Protein AF-A0A804LVG9-F1 (afdb_monomer_lite)

Radius of gyration: 19.21 Å; chains: 1; bounding box: 46×48×45 Å

Structure (mmCIF, N/CA/C/O backbone):
data_AF-A0A804LVG9-F1
#
_entry.id   AF-A0A804LVG9-F1
#
loop_
_atom_site.group_PDB
_atom_site.id
_atom_site.type_symbol
_atom_site.label_atom_id
_atom_site.label_alt_id
_atom_site.label_comp_id
_atom_site.label_asym_id
_atom_site.label_entity_id
_atom_site.label_seq_id
_atom_site.pdbx_PDB_ins_code
_atom_site.Cartn_x
_atom_site.Cartn_y
_atom_site.Cartn_z
_atom_site.occupancy
_atom_site.B_iso_or_equiv
_atom_site.auth_seq_id
_atom_site.auth_comp_id
_atom_site.auth_asym_id
_atom_site.auth_atom_id
_atom_site.pdbx_PDB_model_num
ATOM 1 N N . MET A 1 1 ? 21.536 -19.322 20.812 1.00 38.09 1 MET A N 1
ATOM 2 C CA . MET A 1 1 ? 21.490 -18.403 19.656 1.00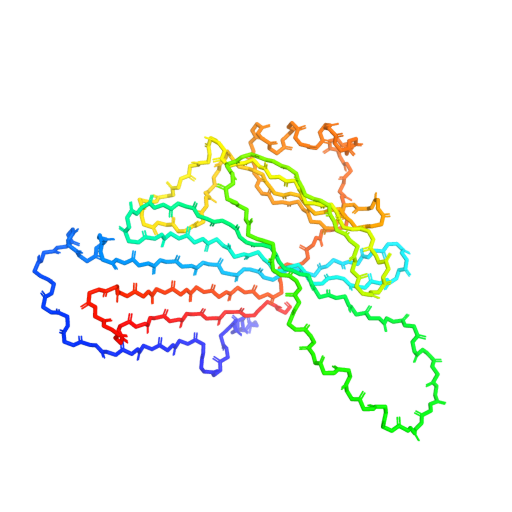 38.09 1 MET A CA 1
ATOM 3 C C . MET A 1 1 ? 20.402 -18.928 18.728 1.00 38.09 1 ME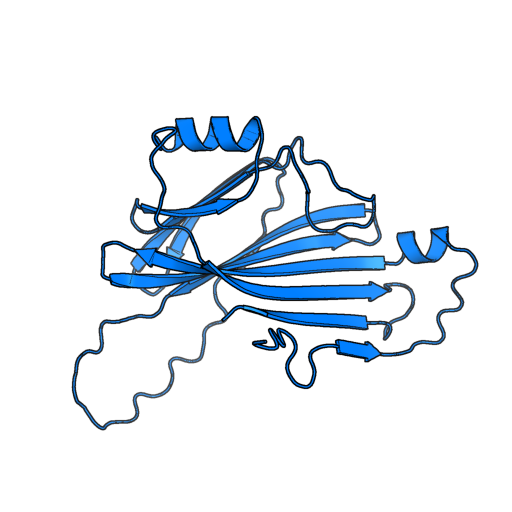T A C 1
ATOM 5 O O . MET A 1 1 ? 20.559 -20.027 18.223 1.00 38.09 1 MET A O 1
ATOM 9 N N . ARG A 1 2 ? 19.238 -18.270 18.634 1.00 40.84 2 ARG A N 1
ATOM 10 C CA . ARG A 1 2 ? 18.185 -18.692 17.694 1.00 40.84 2 ARG A CA 1
ATOM 11 C C . ARG A 1 2 ? 18.553 -18.113 16.333 1.00 40.84 2 ARG A C 1
ATOM 13 O O . ARG A 1 2 ? 18.555 -16.895 16.189 1.00 40.84 2 ARG A O 1
ATOM 20 N N . GLU A 1 3 ? 18.907 -18.963 15.377 1.00 42.56 3 GLU A N 1
ATOM 21 C CA . GLU A 1 3 ? 19.053 -18.546 13.986 1.00 42.56 3 GLU A CA 1
ATOM 22 C C . GLU A 1 3 ? 17.682 -18.087 13.485 1.00 42.56 3 GLU A C 1
ATOM 24 O O . GLU A 1 3 ? 16.768 -18.884 13.273 1.00 42.56 3 GLU A O 1
ATOM 29 N N . LEU A 1 4 ? 17.513 -16.772 13.350 1.00 42.34 4 LEU A N 1
ATOM 30 C CA . LEU A 1 4 ? 16.377 -16.170 12.663 1.00 42.34 4 LEU A CA 1
ATOM 31 C C . LEU A 1 4 ? 16.587 -16.376 11.160 1.00 42.34 4 LEU A C 1
ATOM 33 O O . LEU A 1 4 ? 16.882 -15.436 10.425 1.00 42.34 4 LEU A O 1
ATOM 37 N N . SER A 1 5 ? 16.506 -17.624 10.696 1.00 47.25 5 SER A N 1
ATOM 38 C CA . SER A 1 5 ? 16.509 -17.896 9.264 1.00 47.25 5 SER A CA 1
ATOM 39 C C . SER A 1 5 ? 15.161 -17.446 8.696 1.00 47.25 5 SER A C 1
ATOM 41 O O . SER A 1 5 ? 14.175 -18.181 8.679 1.00 47.25 5 SER A O 1
ATOM 43 N N . CYS A 1 6 ? 15.093 -16.176 8.293 1.00 57.88 6 CYS A N 1
ATOM 44 C CA . CYS A 1 6 ? 13.920 -15.566 7.658 1.00 57.88 6 CYS A CA 1
ATOM 45 C C . CYS A 1 6 ? 13.721 -16.045 6.209 1.00 57.88 6 CYS A C 1
ATOM 47 O O . CYS A 1 6 ? 12.724 -15.693 5.569 1.00 57.88 6 CYS A O 1
ATOM 49 N N . PHE A 1 7 ? 14.671 -16.818 5.682 1.00 56.12 7 PHE A N 1
ATOM 50 C CA . PHE A 1 7 ? 14.725 -17.279 4.305 1.00 56.12 7 PHE A CA 1
ATOM 51 C C . PHE A 1 7 ? 14.444 -18.784 4.259 1.00 56.12 7 PHE A C 1
ATOM 53 O O . PHE A 1 7 ? 15.184 -19.585 4.820 1.00 56.12 7 PHE A O 1
ATOM 60 N N . GLY A 1 8 ? 13.340 -19.166 3.615 1.00 59.44 8 GLY A N 1
ATOM 61 C CA . GLY A 1 8 ? 13.062 -20.567 3.284 1.00 59.44 8 GLY A CA 1
ATOM 62 C C . GLY A 1 8 ? 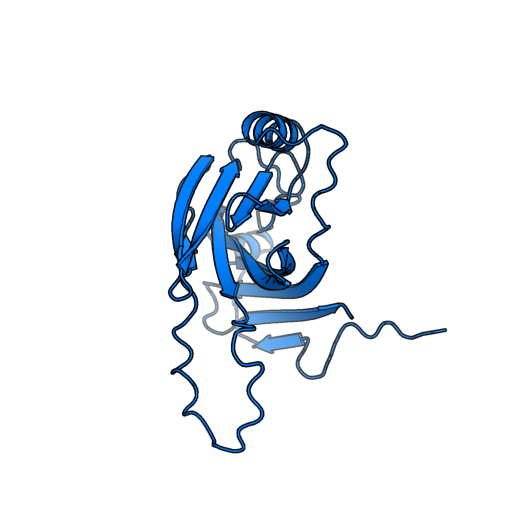13.675 -20.964 1.940 1.00 59.44 8 GLY A C 1
ATOM 63 O O . GLY A 1 8 ? 14.191 -20.109 1.211 1.00 59.44 8 GLY A O 1
ATOM 64 N N . ASP A 1 9 ? 13.556 -22.240 1.579 1.00 58.44 9 ASP A N 1
ATOM 65 C CA . ASP A 1 9 ? 13.904 -22.716 0.237 1.00 58.44 9 ASP A CA 1
ATOM 66 C C . ASP A 1 9 ? 13.147 -21.936 -0.849 1.00 58.44 9 ASP A C 1
ATOM 68 O O . ASP A 1 9 ? 11.957 -21.629 -0.720 1.00 58.44 9 ASP A O 1
ATOM 72 N N . GLY A 1 10 ? 13.866 -21.564 -1.912 1.00 59.91 10 GLY A N 1
ATOM 73 C CA . GLY A 1 10 ? 13.348 -20.707 -2.984 1.00 59.91 10 GLY A CA 1
ATOM 74 C C . GLY A 1 10 ? 13.180 -19.232 -2.594 1.00 59.91 10 GLY A C 1
ATOM 75 O O . GLY A 1 10 ? 12.465 -18.494 -3.273 1.00 59.91 10 GLY A O 1
ATOM 76 N N . SER A 1 11 ? 13.804 -18.787 -1.498 1.00 58.16 11 SER A N 1
ATOM 77 C CA . SER A 1 11 ? 13.779 -17.383 -1.075 1.00 58.16 11 SER A CA 1
ATOM 78 C C . SER A 1 11 ? 14.459 -16.442 -2.055 1.00 58.16 11 SER A C 1
ATOM 80 O O . SER A 1 11 ? 14.001 -15.311 -2.165 1.00 58.16 11 SER A O 1
ATOM 82 N N . VAL A 1 12 ? 15.505 -16.889 -2.752 1.00 60.72 12 VAL A N 1
ATOM 83 C CA . VAL A 1 12 ? 16.198 -16.122 -3.789 1.00 60.72 12 VAL A CA 1
ATOM 84 C C . VAL A 1 12 ? 16.087 -16.874 -5.106 1.00 60.72 12 VAL A C 1
ATOM 86 O O . VAL A 1 12 ? 16.546 -18.007 -5.217 1.00 60.72 12 VAL A O 1
ATOM 89 N N . SER A 1 13 ? 15.491 -16.245 -6.114 1.00 59.91 13 SER A N 1
ATOM 90 C CA . SER A 1 13 ? 15.512 -16.754 -7.486 1.00 59.91 13 SER A CA 1
ATOM 91 C C . SER A 1 13 ? 16.141 -15.713 -8.395 1.00 59.91 13 SER A C 1
ATOM 93 O O . SER A 1 13 ? 15.715 -14.555 -8.376 1.00 59.91 13 SER A O 1
ATOM 95 N N . VAL A 1 14 ? 17.118 -16.135 -9.190 1.00 62.09 14 VAL A N 1
ATOM 96 C CA . VAL A 1 14 ? 17.762 -15.323 -10.220 1.00 62.09 14 VAL A CA 1
ATOM 97 C C . VAL A 1 14 ? 17.535 -16.010 -11.553 1.00 62.09 14 VAL A C 1
ATOM 99 O O . VAL A 1 14 ? 17.959 -17.146 -11.735 1.00 62.09 14 VAL A O 1
ATOM 102 N N . ALA A 1 15 ? 16.871 -15.330 -12.477 1.00 61.38 15 ALA A N 1
ATOM 103 C CA . ALA A 1 15 ? 16.887 -15.721 -13.877 1.00 61.38 15 ALA A CA 1
ATOM 104 C C . ALA A 1 15 ? 17.942 -14.864 -14.591 1.00 61.38 15 ALA A C 1
ATOM 106 O O . ALA A 1 15 ? 17.936 -13.638 -14.473 1.00 61.38 15 ALA A O 1
ATOM 107 N N . THR A 1 16 ? 18.904 -15.512 -15.248 1.00 53.19 16 THR A N 1
ATOM 108 C CA . THR A 1 16 ? 19.979 -14.844 -15.987 1.00 53.19 16 THR A CA 1
ATOM 109 C C . THR A 1 16 ? 19.503 -14.480 -17.389 1.00 53.19 16 THR A C 1
ATOM 111 O O . THR A 1 16 ? 18.704 -15.188 -18.000 1.00 53.19 16 THR A O 1
ATOM 114 N N . ALA A 1 17 ? 19.992 -13.359 -17.905 1.00 52.66 17 ALA A N 1
ATOM 115 C CA . ALA A 1 17 ? 19.787 -12.959 -19.287 1.00 52.66 17 ALA A CA 1
ATOM 116 C C . ALA A 1 17 ? 21.081 -12.352 -19.834 1.00 52.66 17 ALA A C 1
ATOM 118 O O . ALA A 1 17 ? 21.795 -11.677 -19.088 1.00 52.66 17 ALA A O 1
ATOM 119 N N . ASP A 1 18 ? 21.329 -12.533 -21.132 1.00 53.34 18 ASP A N 1
ATOM 120 C CA . ASP A 1 18 ? 22.365 -11.814 -21.880 1.00 53.34 18 ASP A CA 1
ATOM 121 C C . ASP A 1 18 ? 21.927 -10.359 -22.083 1.00 53.34 18 ASP A C 1
ATOM 123 O O . ASP A 1 18 ? 21.483 -9.929 -23.146 1.00 53.34 18 ASP A O 1
ATOM 127 N N . ALA A 1 19 ? 21.968 -9.586 -21.003 1.00 53.53 19 ALA A N 1
ATOM 128 C CA . ALA A 1 19 ? 21.671 -8.170 -21.043 1.00 53.53 19 ALA A CA 1
ATOM 129 C C . ALA A 1 19 ? 22.930 -7.428 -21.514 1.00 53.53 19 ALA A C 1
ATOM 131 O O . ALA A 1 19 ? 23.810 -7.118 -20.711 1.00 53.53 19 ALA A O 1
ATOM 132 N N . ALA A 1 20 ? 23.010 -7.103 -22.808 1.00 55.12 20 ALA A N 1
ATOM 133 C CA . ALA A 1 20 ? 23.986 -6.150 -23.344 1.00 55.12 20 ALA A CA 1
ATOM 134 C C . ALA A 1 20 ? 23.625 -4.716 -22.902 1.00 55.12 20 ALA A C 1
ATOM 136 O O . ALA A 1 20 ? 23.308 -3.845 -23.708 1.00 55.12 20 ALA A O 1
ATOM 137 N N . VAL A 1 21 ? 23.592 -4.473 -21.592 1.00 55.59 21 VAL A N 1
ATOM 138 C CA . VAL A 1 21 ? 23.327 -3.153 -21.024 1.00 55.59 21 VAL A CA 1
ATOM 139 C C . VAL A 1 21 ? 24.670 -2.489 -20.755 1.00 55.59 21 VAL A C 1
ATOM 141 O O . VAL A 1 21 ? 25.297 -2.678 -19.714 1.00 55.59 21 VAL A O 1
ATOM 144 N N . SER A 1 22 ? 25.135 -1.721 -21.735 1.00 57.06 22 SER A N 1
ATOM 145 C CA . SER A 1 22 ? 26.381 -0.964 -21.641 1.00 57.06 22 SER A CA 1
ATOM 146 C C . SER A 1 22 ? 26.200 0.245 -20.715 1.00 57.06 22 SER A C 1
ATOM 148 O O . SER A 1 22 ? 25.508 1.205 -21.051 1.00 57.06 22 SER A O 1
ATOM 150 N N . GLY A 1 23 ? 26.851 0.212 -19.550 1.00 55.38 23 GLY A N 1
ATOM 151 C CA . GLY A 1 23 ? 26.941 1.338 -18.615 1.00 55.38 23 GLY A CA 1
ATOM 152 C C . GLY A 1 23 ? 25.976 1.263 -17.425 1.00 55.38 23 GLY A C 1
ATOM 153 O O . GLY A 1 23 ? 24.794 0.954 -17.562 1.00 55.38 23 GLY A O 1
ATOM 154 N N . ARG A 1 24 ? 26.484 1.607 -16.230 1.00 58.69 24 ARG A N 1
ATOM 155 C CA . ARG A 1 24 ? 25.758 1.512 -14.945 1.00 58.69 24 ARG A CA 1
ATOM 156 C C . ARG A 1 24 ? 24.377 2.187 -14.964 1.00 58.69 24 ARG A C 1
ATOM 158 O O . ARG A 1 24 ? 23.410 1.602 -14.498 1.00 58.69 24 ARG A O 1
ATOM 165 N N . GLY A 1 25 ? 24.264 3.377 -15.561 1.00 61.88 25 GLY A N 1
ATOM 166 C CA . GLY A 1 25 ? 23.003 4.133 -15.606 1.00 61.88 25 GLY A CA 1
ATOM 167 C C . GLY A 1 25 ? 21.984 3.652 -16.648 1.00 61.88 25 GLY A C 1
ATOM 168 O O . GLY A 1 25 ? 20.846 4.124 -16.654 1.00 61.88 25 GLY A O 1
ATOM 169 N N . ALA A 1 26 ? 22.365 2.756 -17.563 1.00 65.06 26 ALA A N 1
ATOM 170 C CA . ALA A 1 26 ? 21.418 2.147 -18.496 1.00 65.06 26 ALA A CA 1
ATOM 171 C C . ALA A 1 26 ? 20.614 1.031 -17.811 1.00 65.06 26 ALA A C 1
ATOM 173 O O . ALA A 1 26 ? 19.413 0.918 -18.045 1.00 65.06 26 ALA A O 1
ATOM 174 N N . LEU A 1 27 ? 21.248 0.273 -16.906 1.00 65.62 27 LEU A N 1
ATOM 175 C CA . LEU A 1 27 ? 20.582 -0.786 -16.145 1.00 65.62 27 LEU A CA 1
ATOM 176 C C . LEU A 1 27 ? 19.529 -0.211 -15.199 1.00 65.62 27 LEU A C 1
ATOM 178 O O . LEU A 1 27 ? 18.394 -0.677 -15.213 1.00 65.62 27 LEU A O 1
ATOM 182 N N . ASP A 1 28 ? 19.870 0.849 -14.463 1.00 66.19 28 ASP A N 1
ATOM 183 C CA . ASP A 1 28 ? 18.931 1.517 -13.554 1.00 66.19 28 ASP A CA 1
ATOM 184 C C . ASP A 1 28 ? 17.683 2.034 -14.282 1.00 66.19 28 ASP A C 1
ATOM 186 O O . ASP A 1 28 ? 16.576 1.927 -13.761 1.00 66.19 28 ASP A O 1
ATOM 190 N N . ARG A 1 29 ? 17.843 2.539 -15.514 1.00 68.69 29 ARG A N 1
ATOM 191 C CA . ARG A 1 29 ? 16.726 2.999 -16.359 1.00 68.69 29 ARG A CA 1
ATOM 192 C C . ARG A 1 29 ? 15.915 1.865 -16.978 1.00 68.69 29 ARG A C 1
ATOM 194 O O . ARG A 1 29 ? 14.791 2.097 -17.402 1.00 68.69 29 ARG A O 1
ATOM 201 N N . ALA A 1 30 ? 16.464 0.658 -17.063 1.00 73.44 30 ALA A N 1
ATOM 202 C CA . ALA A 1 30 ? 15.745 -0.514 -17.550 1.00 73.44 30 ALA A CA 1
ATOM 203 C C . ALA A 1 30 ? 15.060 -1.293 -16.413 1.00 73.44 30 ALA A C 1
ATOM 205 O O . ALA A 1 30 ? 14.220 -2.155 -16.681 1.00 73.44 30 ALA A O 1
ATOM 206 N N . LEU A 1 31 ? 15.412 -1.016 -15.155 1.00 79.25 31 LEU A N 1
ATOM 207 C CA . LEU A 1 31 ? 14.969 -1.781 -14.000 1.00 79.25 31 LEU A CA 1
ATOM 208 C C . LEU A 1 31 ? 13.570 -1.363 -13.541 1.00 79.25 31 LEU A C 1
ATOM 210 O O . LEU A 1 31 ? 13.286 -0.198 -13.282 1.00 79.25 31 LEU A O 1
ATOM 214 N N . GLN A 1 32 ? 12.705 -2.351 -13.373 1.00 88.38 32 GLN A N 1
ATOM 215 C CA . GLN A 1 32 ? 11.454 -2.246 -12.643 1.00 88.38 32 GLN A CA 1
ATOM 216 C C . GLN A 1 32 ? 11.634 -2.926 -11.292 1.00 88.38 32 GLN A C 1
ATOM 218 O O . GLN A 1 32 ? 12.089 -4.069 -11.229 1.00 88.38 32 GLN A O 1
ATOM 223 N N . ALA A 1 33 ? 11.247 -2.250 -10.220 1.00 90.44 33 ALA A N 1
ATOM 224 C CA . ALA A 1 33 ? 11.327 -2.783 -8.870 1.00 90.44 33 ALA A CA 1
ATOM 225 C C . ALA A 1 33 ? 9.935 -2.871 -8.245 1.00 90.44 33 ALA A C 1
ATOM 227 O O . ALA A 1 33 ? 9.062 -2.044 -8.511 1.00 90.44 33 ALA A O 1
ATOM 228 N N . ALA A 1 34 ? 9.716 -3.867 -7.397 1.00 92.88 34 ALA A N 1
ATOM 229 C CA . ALA A 1 34 ? 8.513 -3.972 -6.593 1.00 92.88 34 ALA A CA 1
ATOM 230 C C . ALA A 1 34 ? 8.825 -4.566 -5.223 1.00 92.88 34 ALA A C 1
ATOM 232 O O . ALA A 1 34 ? 9.490 -5.595 -5.131 1.00 92.88 34 ALA A O 1
ATOM 233 N N . THR A 1 35 ? 8.270 -3.967 -4.176 1.00 94.38 35 THR A N 1
ATOM 234 C CA . THR A 1 35 ? 8.328 -4.496 -2.812 1.00 94.38 35 THR A CA 1
ATOM 235 C C . THR A 1 35 ? 6.916 -4.762 -2.336 1.00 94.38 35 THR A C 1
ATOM 237 O O . THR A 1 35 ? 6.071 -3.873 -2.315 1.00 94.38 35 THR A O 1
ATOM 240 N N . THR A 1 36 ? 6.642 -6.010 -1.981 1.00 94.75 36 THR A N 1
ATOM 241 C CA . THR A 1 36 ? 5.353 -6.458 -1.468 1.00 94.75 36 THR A CA 1
ATOM 242 C C . THR A 1 36 ? 5.496 -6.871 -0.017 1.00 94.75 36 THR A C 1
ATOM 244 O O . THR A 1 36 ? 6.185 -7.844 0.278 1.00 94.75 36 THR A O 1
ATOM 247 N N . SER A 1 37 ? 4.797 -6.178 0.868 1.00 95.12 37 SER A N 1
ATOM 248 C CA . SER A 1 37 ? 4.704 -6.490 2.291 1.00 95.12 37 SER A CA 1
ATOM 249 C C . SER A 1 37 ? 3.300 -6.994 2.606 1.00 95.12 37 SER A C 1
ATOM 251 O O . SER A 1 37 ? 2.314 -6.462 2.097 1.00 95.12 37 SER A O 1
ATOM 253 N N . VAL A 1 38 ? 3.200 -8.035 3.425 1.00 94.69 38 VAL A N 1
ATOM 254 C CA . VAL A 1 38 ? 1.925 -8.562 3.921 1.00 94.69 38 VAL A CA 1
ATOM 255 C C . VAL A 1 38 ? 1.869 -8.318 5.415 1.00 94.69 38 VAL A C 1
ATOM 257 O O . VAL A 1 38 ? 2.756 -8.764 6.142 1.00 94.69 38 VAL A O 1
ATOM 260 N N . TYR A 1 39 ? 0.823 -7.633 5.847 1.00 94.31 39 TYR A N 1
ATOM 261 C CA . TYR A 1 39 ? 0.546 -7.303 7.233 1.00 94.31 39 TYR A CA 1
ATOM 262 C C . TYR A 1 39 ? -0.678 -8.075 7.698 1.00 94.31 39 TYR A C 1
ATOM 264 O O . TYR A 1 39 ? -1.640 -8.194 6.949 1.00 94.31 39 TYR A O 1
ATOM 272 N N . ARG A 1 40 ? -0.643 -8.586 8.921 1.00 93.25 40 ARG A N 1
ATOM 273 C CA . ARG A 1 40 ? -1.773 -9.219 9.596 1.00 93.25 40 ARG A CA 1
ATOM 274 C C . ARG A 1 40 ? -2.299 -8.268 10.659 1.00 93.25 40 ARG A C 1
ATOM 276 O O . ARG A 1 40 ? -1.507 -7.775 11.457 1.00 93.25 40 ARG A O 1
ATOM 283 N N . ALA A 1 41 ? -3.604 -8.048 10.694 1.00 90.81 41 ALA A N 1
ATOM 284 C CA . ALA A 1 41 ? -4.264 -7.308 11.760 1.00 90.81 41 ALA A CA 1
ATOM 285 C C . ALA A 1 41 ? -5.492 -8.074 12.251 1.00 90.81 41 ALA A C 1
ATOM 287 O O . ALA A 1 41 ? -6.188 -8.704 11.458 1.00 90.81 41 ALA A O 1
ATOM 288 N N . ALA A 1 42 ? -5.738 -8.013 13.556 1.00 89.50 42 ALA A N 1
ATOM 289 C CA . ALA A 1 42 ? -6.938 -8.550 14.180 1.00 89.50 42 ALA A CA 1
ATOM 290 C C . ALA A 1 42 ? -7.909 -7.398 14.455 1.00 89.50 42 ALA A C 1
ATOM 292 O O . ALA A 1 42 ? -7.496 -6.360 14.977 1.00 89.50 42 ALA A O 1
ATOM 293 N N . LEU A 1 43 ? -9.172 -7.586 14.083 1.00 86.12 43 LEU A N 1
ATOM 294 C CA . LEU A 1 43 ? -10.259 -6.644 14.346 1.00 86.12 43 LEU A CA 1
ATOM 295 C C . LEU A 1 43 ? -10.967 -7.018 15.655 1.00 86.12 43 LEU A C 1
ATOM 297 O O . LEU A 1 43 ? -10.918 -8.171 16.088 1.00 86.12 43 LEU A O 1
ATOM 301 N N . SER A 1 44 ? -11.677 -6.074 16.273 1.00 85.69 44 SER A N 1
ATOM 302 C CA . SER A 1 44 ? -12.412 -6.303 17.526 1.00 85.69 44 SER A CA 1
ATOM 303 C C . SER A 1 44 ? -13.535 -7.335 17.385 1.00 85.69 44 SER A C 1
ATOM 305 O O . SER A 1 44 ? -13.909 -7.983 18.360 1.00 85.69 44 SER A O 1
ATOM 307 N N . SER A 1 45 ? -14.014 -7.549 16.157 1.00 84.50 45 SER A N 1
ATOM 308 C CA . SER A 1 45 ? -14.955 -8.617 15.804 1.00 84.50 45 SER A CA 1
ATOM 309 C C . SER A 1 45 ? -14.374 -10.033 15.918 1.00 84.50 45 SER A C 1
ATOM 311 O O . SER A 1 45 ? -15.116 -10.997 15.760 1.00 84.50 45 SER A O 1
ATOM 313 N N . GLY A 1 46 ? -13.064 -10.178 16.145 1.00 84.69 46 GLY A N 1
ATOM 314 C CA . GLY A 1 46 ? -12.351 -11.459 16.113 1.00 84.69 46 GLY A CA 1
ATOM 315 C C . GLY A 1 46 ? -11.882 -11.869 14.714 1.00 84.69 46 GLY A C 1
ATOM 316 O O . GLY A 1 46 ? -11.069 -12.780 14.590 1.00 84.69 46 GLY A O 1
ATOM 317 N N . LYS A 1 47 ? -12.329 -11.169 13.663 1.00 84.88 47 LYS A N 1
ATOM 318 C CA . LYS A 1 47 ? -11.870 -11.397 12.288 1.00 84.88 47 LYS A CA 1
ATOM 319 C C . LYS A 1 47 ? -10.400 -11.011 12.131 1.00 84.88 47 LYS A C 1
ATOM 321 O O . LYS A 1 47 ? -9.971 -9.955 12.605 1.00 84.88 47 LYS A O 1
ATOM 326 N N . GLU A 1 48 ? -9.650 -11.813 11.382 1.00 88.19 48 GLU A N 1
ATOM 327 C CA . GLU A 1 48 ? -8.301 -11.462 10.936 1.00 88.19 48 GLU A CA 1
ATOM 328 C C . GLU A 1 48 ? -8.319 -10.934 9.494 1.00 88.19 48 GLU A C 1
ATOM 330 O O . GLU A 1 48 ? -9.004 -11.460 8.615 1.00 88.19 48 GLU A O 1
ATOM 335 N N . VAL A 1 49 ? -7.520 -9.896 9.239 1.00 88.75 49 VAL A N 1
ATOM 336 C CA . VAL A 1 49 ? -7.279 -9.351 7.901 1.00 88.75 49 VAL A CA 1
ATOM 337 C C . VAL A 1 49 ? -5.798 -9.422 7.548 1.00 88.75 49 VAL A C 1
ATOM 339 O O . VAL A 1 49 ? -4.927 -8.973 8.298 1.00 88.75 49 VAL A O 1
ATOM 342 N N . LEU A 1 50 ? -5.502 -9.941 6.358 1.00 92.56 50 LEU A N 1
ATOM 343 C CA . LEU A 1 50 ? -4.202 -9.819 5.715 1.00 92.56 50 LEU A CA 1
ATOM 344 C C . LEU A 1 50 ? -4.240 -8.677 4.700 1.00 92.56 50 LEU A C 1
ATOM 346 O O . LEU A 1 50 ? -4.888 -8.755 3.656 1.00 92.56 50 LEU A O 1
ATOM 350 N N . VAL A 1 51 ? -3.486 -7.621 4.976 1.00 93.38 51 VAL A N 1
ATOM 351 C CA . VAL A 1 51 ? -3.302 -6.485 4.076 1.00 93.38 51 VAL A CA 1
ATOM 352 C C . VAL A 1 51 ? -1.994 -6.655 3.318 1.00 93.38 51 VAL A C 1
ATOM 354 O O . VAL A 1 51 ? -0.908 -6.613 3.893 1.00 93.38 51 VAL A O 1
ATOM 357 N N . ARG A 1 52 ? -2.075 -6.811 2.000 1.00 95.31 52 ARG A N 1
ATOM 358 C CA . ARG A 1 52 ? -0.912 -6.834 1.114 1.00 95.31 52 ARG A CA 1
ATOM 359 C C . ARG A 1 52 ? -0.715 -5.466 0.482 1.00 95.31 52 ARG A C 1
ATOM 361 O O . ARG A 1 52 ? -1.552 -5.029 -0.301 1.00 95.31 52 ARG A O 1
ATOM 368 N N . VAL A 1 53 ? 0.416 -4.838 0.770 1.00 96.56 53 VAL A N 1
ATOM 369 C CA . VAL A 1 53 ? 0.834 -3.565 0.180 1.00 96.56 53 VAL A CA 1
ATOM 370 C C . VAL A 1 53 ? 1.970 -3.835 -0.793 1.00 96.56 53 VAL A C 1
ATOM 372 O O . VAL A 1 53 ? 2.986 -4.411 -0.411 1.00 96.56 53 VAL A O 1
ATOM 375 N N . THR A 1 54 ? 1.803 -3.424 -2.045 1.00 96.06 54 THR A N 1
ATOM 376 C CA . THR A 1 54 ? 2.822 -3.547 -3.087 1.00 96.06 54 THR A CA 1
ATOM 377 C C . THR A 1 54 ? 3.222 -2.165 -3.572 1.00 96.06 54 THR A C 1
ATOM 379 O O . THR A 1 54 ? 2.447 -1.483 -4.239 1.00 96.06 54 THR A O 1
ATOM 382 N N . TRP A 1 55 ? 4.449 -1.777 -3.256 1.00 96.81 55 TRP A N 1
ATOM 383 C CA . TRP A 1 55 ? 5.120 -0.607 -3.801 1.00 96.81 55 TRP A CA 1
ATOM 384 C C . TRP A 1 55 ? 5.828 -0.981 -5.095 1.00 96.81 55 TRP A C 1
ATOM 386 O O . TRP A 1 55 ? 6.390 -2.070 -5.199 1.00 96.81 55 TRP A O 1
ATOM 396 N N . THR A 1 56 ? 5.803 -0.097 -6.086 1.00 94.56 56 THR A N 1
ATOM 397 C CA . THR A 1 56 ? 6.380 -0.349 -7.410 1.00 94.56 56 THR A CA 1
ATOM 398 C C . THR A 1 56 ? 7.116 0.869 -7.938 1.00 94.56 56 THR A C 1
ATOM 400 O O . THR A 1 56 ? 6.708 2.010 -7.716 1.00 94.56 56 THR A O 1
ATOM 403 N N . ARG A 1 57 ? 8.176 0.598 -8.692 1.00 92.31 57 ARG A N 1
ATOM 404 C CA . ARG A 1 57 ? 8.915 1.553 -9.502 1.00 92.31 57 ARG A CA 1
ATOM 405 C C . ARG A 1 57 ? 9.003 1.016 -10.924 1.00 92.31 57 ARG A C 1
ATOM 407 O O . ARG A 1 57 ? 9.527 -0.078 -11.133 1.00 92.31 57 ARG A O 1
ATOM 414 N N . SER A 1 58 ? 8.491 1.771 -11.889 1.00 89.19 58 SER A N 1
ATOM 415 C CA . SER A 1 58 ? 8.665 1.447 -13.305 1.00 89.19 58 SER A CA 1
ATOM 416 C C . SER A 1 58 ? 10.059 1.847 -13.800 1.00 89.19 58 SER A C 1
ATOM 418 O O . SER A 1 58 ? 10.737 2.670 -13.188 1.00 89.19 58 SER A O 1
ATOM 420 N N . ALA A 1 59 ? 10.454 1.312 -14.955 1.00 83.50 59 ALA A N 1
ATOM 421 C CA . ALA A 1 59 ? 11.688 1.684 -15.651 1.00 83.50 59 ALA A CA 1
ATOM 422 C C . ALA A 1 59 ? 11.732 3.191 -15.991 1.00 83.50 59 ALA A C 1
ATOM 424 O O . ALA A 1 59 ? 12.782 3.823 -15.943 1.00 83.50 59 ALA A O 1
ATOM 425 N N . ALA A 1 60 ? 10.565 3.797 -16.243 1.00 84.75 60 ALA A N 1
ATOM 426 C CA . ALA A 1 60 ? 10.425 5.239 -16.447 1.00 84.75 60 ALA A CA 1
ATOM 427 C C . ALA A 1 60 ? 10.559 6.062 -15.148 1.00 84.75 60 ALA A C 1
ATOM 429 O O . ALA A 1 60 ? 10.454 7.285 -15.179 1.00 84.75 60 ALA A O 1
ATOM 430 N N . GLY A 1 61 ? 10.770 5.417 -13.997 1.00 85.88 61 GLY A N 1
ATOM 431 C CA . GLY A 1 61 ? 10.824 6.097 -12.712 1.00 85.88 61 GLY A CA 1
ATOM 432 C C . GLY A 1 61 ? 9.458 6.612 -12.265 1.00 85.88 61 GLY A C 1
ATOM 433 O O . GLY A 1 61 ? 9.381 7.645 -11.601 1.00 85.88 61 GLY A O 1
ATOM 434 N N . GLU A 1 62 ? 8.373 5.905 -12.588 1.00 90.50 62 GLU A N 1
ATOM 435 C CA . GLU A 1 62 ? 7.040 6.169 -12.032 1.00 90.50 62 GLU A CA 1
ATOM 436 C C . GLU A 1 62 ? 6.818 5.323 -10.779 1.00 90.50 62 GLU A C 1
ATOM 438 O O . GLU A 1 62 ? 7.259 4.176 -10.698 1.00 90.50 62 GLU A O 1
ATOM 443 N N . ALA A 1 63 ? 6.207 5.914 -9.750 1.00 93.12 63 ALA A N 1
ATOM 444 C CA . ALA A 1 63 ? 5.954 5.246 -8.476 1.00 93.12 63 ALA A CA 1
ATOM 445 C C . ALA A 1 63 ? 4.490 4.846 -8.443 1.00 93.12 63 ALA A C 1
ATOM 447 O O . ALA A 1 63 ? 3.619 5.658 -8.754 1.00 93.12 63 ALA A O 1
ATOM 448 N N . GLY A 1 64 ? 4.231 3.614 -8.033 1.00 94.38 64 GLY A N 1
ATOM 449 C CA . GLY A 1 64 ? 2.885 3.098 -7.867 1.00 94.38 64 GLY A CA 1
ATOM 450 C C . GLY A 1 64 ? 2.747 2.369 -6.545 1.00 94.38 64 GLY A C 1
ATOM 451 O O . GLY A 1 64 ? 3.706 1.778 -6.045 1.00 94.38 64 GLY A O 1
ATOM 452 N N . VAL A 1 65 ? 1.535 2.377 -6.002 1.00 96.19 65 VAL A N 1
ATOM 453 C CA . VAL A 1 65 ? 1.179 1.576 -4.835 1.00 96.19 65 VAL A CA 1
ATOM 454 C C . VAL A 1 65 ? -0.129 0.843 -5.090 1.00 96.19 65 VAL A C 1
ATOM 456 O O . VAL A 1 65 ? -1.064 1.376 -5.690 1.00 96.19 65 VAL A O 1
ATOM 459 N N . ALA A 1 66 ? -0.170 -0.415 -4.675 1.00 96.12 66 ALA A N 1
ATOM 460 C CA . ALA A 1 66 ? -1.337 -1.270 -4.761 1.00 96.12 66 ALA A CA 1
ATOM 461 C C . ALA A 1 66 ? -1.621 -1.893 -3.396 1.00 96.12 66 ALA A C 1
ATOM 463 O O . ALA A 1 66 ? -0.693 -2.246 -2.667 1.00 96.12 66 ALA A O 1
ATOM 464 N N . VAL A 1 67 ? -2.899 -2.052 -3.065 1.00 96.12 67 VAL A N 1
ATOM 465 C CA . VAL A 1 67 ? -3.337 -2.661 -1.805 1.00 96.12 67 VAL A CA 1
ATOM 466 C C . VAL A 1 67 ? -4.318 -3.783 -2.105 1.00 96.12 67 VAL A C 1
ATOM 468 O O . VAL A 1 67 ? -5.212 -3.617 -2.928 1.00 96.12 67 VAL A O 1
ATOM 471 N N . ALA A 1 68 ? -4.151 -4.932 -1.465 1.00 94.00 68 ALA A N 1
ATOM 472 C CA . ALA A 1 68 ? -5.082 -6.048 -1.553 1.00 94.00 68 ALA A CA 1
ATOM 473 C C . ALA A 1 68 ? -5.387 -6.603 -0.164 1.00 94.00 68 ALA A C 1
ATOM 475 O O . ALA A 1 68 ? -4.555 -6.494 0.737 1.00 94.00 68 ALA A O 1
ATOM 476 N N . PHE A 1 69 ? -6.553 -7.224 -0.018 1.00 90.19 69 PHE A N 1
ATOM 477 C CA . PHE A 1 69 ? -7.064 -7.690 1.271 1.00 90.19 69 PHE A CA 1
ATOM 478 C C . PHE A 1 69 ? -7.468 -9.153 1.192 1.00 90.19 69 PHE A C 1
ATOM 480 O O . PHE A 1 69 ? -8.135 -9.544 0.236 1.00 90.19 69 PHE A O 1
ATOM 487 N N . ASP A 1 70 ? -7.086 -9.929 2.195 1.00 88.81 70 ASP A N 1
ATOM 488 C CA . ASP A 1 70 ? -7.598 -11.272 2.454 1.00 88.81 70 ASP A CA 1
ATOM 489 C C . ASP A 1 70 ? -8.236 -11.253 3.843 1.00 88.81 70 ASP A C 1
ATOM 491 O O . ASP A 1 70 ? -7.641 -10.699 4.767 1.00 88.81 70 ASP A O 1
ATOM 495 N N . PHE A 1 71 ? -9.437 -11.794 3.983 1.00 82.31 71 PHE A N 1
ATOM 496 C CA . PHE A 1 71 ? -10.145 -11.849 5.260 1.00 82.31 71 PHE A CA 1
ATOM 497 C C . PHE A 1 71 ? -10.381 -13.316 5.577 1.00 82.31 71 PHE A C 1
ATOM 499 O O . PHE A 1 71 ? -10.989 -14.017 4.766 1.00 82.31 71 PHE A O 1
ATOM 506 N N . ASP A 1 72 ? -9.894 -13.766 6.730 1.00 72.62 72 ASP A N 1
ATOM 507 C CA . ASP A 1 72 ? -10.266 -15.079 7.244 1.00 72.62 72 ASP A CA 1
ATOM 508 C C . ASP A 1 72 ? -11.688 -14.966 7.808 1.00 72.62 72 ASP A C 1
ATOM 510 O O . ASP A 1 72 ? -11.960 -14.189 8.727 1.00 72.62 72 ASP A O 1
ATOM 514 N N . ASP A 1 73 ? -12.617 -15.700 7.198 1.00 58.22 73 ASP A N 1
ATOM 515 C CA . ASP A 1 73 ? -13.975 -15.840 7.711 1.00 58.22 73 ASP A CA 1
ATOM 516 C C . ASP A 1 73 ? -13.955 -16.854 8.859 1.00 58.22 73 ASP A C 1
ATOM 518 O O . ASP A 1 73 ? -14.183 -18.047 8.657 1.00 58.22 73 ASP A O 1
ATOM 522 N N . ASP A 1 74 ? -13.669 -16.396 10.080 1.00 47.56 74 ASP A N 1
ATOM 523 C CA . ASP A 1 74 ? -13.926 -17.197 11.281 1.00 47.56 74 ASP A CA 1
ATOM 524 C C . ASP A 1 74 ? -15.423 -17.107 11.636 1.00 47.56 74 ASP A C 1
ATOM 526 O O . ASP A 1 74 ? -15.850 -16.455 12.584 1.00 47.56 74 ASP A O 1
ATOM 530 N N . GLY A 1 75 ? -16.256 -17.694 10.773 1.00 42.78 75 GLY A N 1
ATOM 531 C CA . GLY A 1 75 ? -17.695 -17.900 10.992 1.00 42.78 75 GLY A CA 1
ATOM 532 C C . GLY A 1 75 ? -18.083 -19.381 11.040 1.00 42.78 75 GLY A C 1
ATOM 533 O O . GLY A 1 75 ? -19.247 -19.732 11.230 1.00 42.78 75 GLY A O 1
ATOM 534 N N . GLY A 1 76 ? -17.109 -20.274 10.859 1.00 35.53 76 GLY A N 1
ATOM 535 C CA . GLY A 1 76 ? -17.297 -21.713 10.732 1.00 35.53 76 GLY A CA 1
ATOM 536 C C . GLY A 1 76 ? -16.859 -22.509 11.955 1.00 35.53 76 GLY A C 1
ATOM 537 O O . GLY A 1 76 ? -16.282 -23.575 11.778 1.00 35.53 76 GLY A O 1
ATOM 538 N N . GLY A 1 77 ? -17.151 -22.051 13.175 1.00 34.69 77 GLY A N 1
ATOM 539 C CA . GLY A 1 77 ? -17.043 -22.849 14.408 1.00 34.69 77 GLY A CA 1
ATOM 540 C C . GLY A 1 77 ? -18.037 -24.022 14.476 1.00 34.69 77 GLY A C 1
ATOM 541 O O . GLY A 1 77 ? -18.604 -24.301 15.527 1.00 34.69 77 GLY A O 1
ATOM 542 N N . GLY A 1 78 ? -18.301 -24.686 13.350 1.00 33.19 78 GLY A N 1
ATOM 543 C CA . GLY A 1 78 ? -19.130 -25.875 13.256 1.00 33.19 78 GLY A CA 1
ATOM 544 C C . GLY A 1 78 ? -18.244 -27.084 13.013 1.00 33.19 78 GLY A C 1
ATOM 545 O O . GLY A 1 78 ? -17.749 -27.276 11.906 1.00 33.19 78 GLY A O 1
ATOM 546 N N . THR A 1 79 ? -18.083 -27.913 14.040 1.00 35.53 79 THR A N 1
ATOM 547 C CA . THR A 1 79 ? -17.691 -29.318 13.906 1.00 35.53 79 THR A CA 1
ATOM 548 C C . THR A 1 79 ? -18.585 -29.985 12.863 1.00 35.53 79 THR A C 1
ATOM 550 O O . THR A 1 79 ? -19.725 -30.349 13.137 1.00 35.53 79 THR A O 1
ATOM 553 N N . SER A 1 80 ? -18.096 -30.078 11.636 1.00 41.00 80 SER A N 1
ATOM 554 C CA . SER A 1 80 ? -18.756 -30.771 10.542 1.00 41.00 80 SER A CA 1
ATOM 555 C C . SER A 1 80 ? -17.661 -31.259 9.614 1.00 41.00 80 SER A C 1
ATOM 557 O O . SER A 1 80 ? -17.203 -30.514 8.747 1.00 41.00 80 SER A O 1
ATOM 559 N N . ASP A 1 81 ? -17.267 -32.517 9.805 1.00 40.12 81 ASP A N 1
ATOM 560 C CA . ASP A 1 81 ? -16.522 -33.327 8.844 1.00 40.12 81 ASP A CA 1
ATOM 561 C C . ASP A 1 81 ? -17.321 -33.429 7.537 1.00 40.12 81 ASP A C 1
ATOM 563 O O . ASP A 1 81 ? -18.027 -34.395 7.261 1.00 40.12 81 ASP A O 1
ATOM 567 N N . ALA A 1 82 ? -17.258 -32.378 6.731 1.00 37.62 82 ALA A N 1
ATOM 568 C CA . ALA A 1 82 ? -17.713 -32.373 5.358 1.00 37.62 82 ALA A CA 1
ATOM 569 C C . ALA A 1 82 ? -16.787 -31.433 4.579 1.00 37.62 82 ALA A C 1
ATOM 571 O O . ALA A 1 82 ? -16.660 -30.260 4.948 1.00 37.62 82 ALA A O 1
ATOM 572 N N . PRO A 1 83 ? -16.124 -31.908 3.510 1.00 42.47 83 PRO A N 1
ATOM 573 C CA . PRO A 1 83 ? -15.248 -31.075 2.707 1.00 42.47 83 PRO A CA 1
ATOM 574 C C . PRO A 1 83 ? -16.110 -30.062 1.949 1.00 42.47 83 PRO A C 1
ATOM 576 O O . PRO A 1 83 ? -16.634 -30.348 0.872 1.00 42.47 83 PRO A O 1
ATOM 579 N N . LYS A 1 84 ? -16.293 -28.867 2.521 1.00 32.31 84 LYS A N 1
ATOM 580 C CA . LYS A 1 84 ? -16.860 -27.741 1.778 1.00 32.31 84 LYS A CA 1
ATOM 581 C C . LYS A 1 84 ? -15.916 -27.446 0.608 1.00 32.31 84 LYS A C 1
ATOM 583 O O . LYS A 1 84 ? -14.714 -27.279 0.838 1.00 32.31 84 LYS A O 1
ATOM 588 N N . PRO A 1 85 ? -16.424 -27.409 -0.637 1.00 35.78 85 PRO A N 1
ATOM 589 C CA . PRO A 1 85 ? -15.600 -27.114 -1.794 1.00 35.78 85 PRO A CA 1
ATOM 590 C C . PRO A 1 85 ? -14.982 -25.742 -1.571 1.00 35.78 85 PRO A C 1
ATOM 592 O O . PRO A 1 85 ? -15.683 -24.776 -1.268 1.00 35.78 85 PRO A O 1
ATOM 595 N N . SER A 1 86 ? -13.655 -25.698 -1.652 1.00 37.84 86 SER A N 1
ATOM 596 C CA . SER A 1 86 ? -12.845 -24.500 -1.478 1.00 37.84 86 SER A CA 1
ATOM 597 C C . SER A 1 86 ? -13.502 -23.390 -2.295 1.00 37.84 86 SER A C 1
ATOM 599 O O . SER A 1 86 ? -13.592 -23.568 -3.515 1.00 37.84 86 SER A O 1
ATOM 601 N N . PRO A 1 87 ? -14.011 -22.292 -1.696 1.00 40.59 87 PRO A N 1
ATOM 602 C CA . PRO A 1 87 ? -14.513 -21.195 -2.501 1.00 40.59 87 PRO A CA 1
ATOM 603 C C . PRO A 1 87 ? -13.339 -20.802 -3.379 1.00 40.59 87 PRO A C 1
ATOM 605 O O . PRO A 1 87 ? -12.263 -20.484 -2.863 1.00 40.59 87 PRO A O 1
ATOM 608 N N . ALA A 1 88 ? -13.510 -21.007 -4.690 1.00 41.16 88 ALA A N 1
ATOM 609 C CA . ALA A 1 88 ? -12.505 -20.758 -5.705 1.00 41.16 88 ALA A CA 1
ATOM 610 C C . ALA A 1 88 ? -11.848 -19.445 -5.321 1.00 41.16 88 ALA A C 1
ATOM 612 O O . ALA A 1 88 ? -12.560 -18.449 -5.315 1.00 41.16 88 ALA A O 1
ATOM 613 N N . ARG A 1 89 ? -10.585 -19.485 -4.859 1.00 44.81 89 ARG A N 1
ATOM 614 C CA . ARG A 1 89 ? -9.903 -18.362 -4.200 1.00 44.81 89 ARG A CA 1
ATOM 615 C C . ARG A 1 89 ? -9.989 -17.169 -5.138 1.00 44.81 89 ARG A C 1
ATOM 617 O O . ARG A 1 89 ? -9.136 -17.009 -6.012 1.00 44.81 89 ARG A O 1
ATOM 624 N N . THR A 1 90 ? -11.057 -16.387 -5.023 1.00 49.00 90 THR A N 1
ATOM 625 C CA . THR A 1 90 ? -11.319 -15.255 -5.891 1.00 49.00 90 THR A CA 1
ATOM 626 C C . THR A 1 90 ? -10.179 -14.336 -5.575 1.00 49.00 90 THR A C 1
ATOM 628 O O . THR A 1 90 ? -10.019 -13.937 -4.420 1.00 49.00 90 THR A O 1
ATOM 631 N N . ARG A 1 91 ? -9.306 -14.132 -6.566 1.00 59.00 91 ARG A N 1
ATOM 632 C CA . ARG A 1 91 ? -8.098 -13.333 -6.405 1.00 59.00 91 ARG A CA 1
ATOM 633 C C . ARG A 1 91 ? -8.498 -12.077 -5.626 1.00 59.00 91 ARG A C 1
ATOM 635 O O . ARG A 1 91 ? -9.388 -11.370 -6.099 1.00 59.00 91 ARG A O 1
ATOM 642 N N . PRO A 1 92 ? -7.903 -11.837 -4.445 1.00 64.56 92 PRO A N 1
ATOM 643 C CA . PRO A 1 92 ? -8.364 -10.776 -3.567 1.00 64.56 92 PRO A CA 1
ATOM 644 C C . PRO A 1 92 ? -8.376 -9.457 -4.338 1.00 64.56 92 PRO A C 1
ATOM 646 O O . PRO A 1 92 ? -7.462 -9.243 -5.153 1.00 64.56 92 PRO A O 1
ATOM 649 N N . PRO A 1 93 ? -9.391 -8.597 -4.134 1.00 73.50 93 PRO A N 1
ATOM 650 C CA . PRO A 1 93 ? -9.505 -7.348 -4.867 1.00 73.50 93 PRO A CA 1
ATOM 651 C C . PRO A 1 93 ? -8.208 -6.556 -4.691 1.00 73.50 93 PRO A C 1
ATOM 653 O O . PRO A 1 93 ? -7.759 -6.315 -3.571 1.00 73.50 93 PRO A O 1
ATOM 656 N N . VAL A 1 94 ? -7.572 -6.210 -5.811 1.00 86.44 94 VAL A N 1
ATOM 657 C CA . VAL A 1 94 ? -6.349 -5.405 -5.826 1.00 86.44 94 VAL A CA 1
ATOM 658 C C . VAL A 1 94 ? -6.737 -3.990 -6.206 1.00 86.44 94 VAL A C 1
ATOM 660 O O . VAL A 1 94 ? -7.150 -3.727 -7.333 1.00 86.44 94 VAL A O 1
ATOM 663 N N . LEU A 1 95 ? -6.584 -3.075 -5.263 1.00 91.81 95 LEU A N 1
ATOM 664 C CA . LEU A 1 95 ? -6.795 -1.660 -5.470 1.00 91.81 95 LEU A CA 1
ATOM 665 C C . LEU A 1 95 ? -5.499 -1.015 -5.969 1.00 91.81 95 LEU A C 1
ATOM 667 O O . LEU A 1 95 ? -4.522 -0.924 -5.228 1.00 91.81 95 LEU A O 1
ATOM 671 N N . LEU A 1 96 ? -5.502 -0.547 -7.217 1.00 93.25 96 LEU A N 1
ATOM 672 C CA . LEU A 1 96 ? -4.409 0.238 -7.794 1.00 93.25 96 LEU A CA 1
ATOM 673 C C . LEU A 1 96 ? -4.595 1.725 -7.458 1.00 93.25 96 LEU A C 1
ATOM 675 O O . LEU A 1 96 ? -5.607 2.340 -7.805 1.00 93.25 96 LEU A O 1
ATOM 679 N N . LEU A 1 97 ? -3.615 2.316 -6.774 1.00 92.62 97 LEU A N 1
ATOM 680 C CA . LEU A 1 97 ? -3.662 3.698 -6.299 1.00 92.62 97 LEU A CA 1
ATOM 681 C C . LEU A 1 97 ? -2.928 4.618 -7.282 1.00 92.62 97 LEU A C 1
ATOM 683 O O . LEU A 1 97 ? -1.761 4.950 -7.108 1.00 92.62 97 LEU A O 1
ATOM 687 N N . HIS A 1 98 ? -3.626 5.033 -8.340 1.00 85.50 98 HIS A N 1
ATOM 688 C CA . HIS A 1 98 ? -3.037 5.834 -9.426 1.00 85.50 98 HIS A CA 1
ATOM 689 C C . HIS A 1 98 ? -2.735 7.296 -9.057 1.00 85.50 98 HIS A C 1
ATOM 691 O O . HIS A 1 98 ? -1.960 7.962 -9.736 1.00 85.50 98 HIS A O 1
ATOM 697 N N . LYS A 1 99 ? -3.376 7.831 -8.013 1.00 92.44 99 LYS A N 1
ATOM 698 C CA . LYS A 1 99 ? -3.152 9.208 -7.549 1.00 92.44 99 LYS A CA 1
ATOM 699 C C . LYS A 1 99 ? -2.091 9.215 -6.457 1.00 92.44 99 LYS A C 1
ATOM 701 O O . LYS A 1 99 ? -2.023 8.275 -5.677 1.00 92.44 99 LYS A O 1
ATOM 706 N N . ARG A 1 100 ? -1.342 10.311 -6.317 1.00 92.88 100 ARG A N 1
ATOM 707 C CA . ARG A 1 100 ? -0.396 10.476 -5.196 1.00 92.88 100 ARG A CA 1
ATOM 708 C C . ARG A 1 100 ? -1.098 10.667 -3.850 1.00 92.88 100 ARG A C 1
ATOM 710 O O . ARG A 1 100 ? -0.556 10.305 -2.823 1.00 92.88 100 ARG A O 1
ATOM 717 N N . ARG A 1 101 ? -2.323 11.190 -3.841 1.00 93.44 101 ARG A N 1
ATOM 718 C CA . ARG A 1 101 ? -3.147 11.349 -2.637 1.00 93.44 101 ARG A CA 1
ATOM 719 C C . ARG A 1 101 ? -4.569 10.912 -2.937 1.00 93.44 101 ARG A C 1
ATOM 721 O O . ARG A 1 101 ? -5.091 11.215 -4.014 1.00 93.44 101 ARG A O 1
ATOM 728 N N . GLY A 1 102 ? -5.213 10.244 -1.991 1.00 94.06 102 GLY A N 1
ATOM 729 C CA . GLY A 1 102 ? -6.620 9.915 -2.138 1.00 94.06 102 GLY A CA 1
ATOM 730 C C . GLY A 1 102 ? -7.176 9.017 -1.053 1.00 94.06 102 GLY A C 1
ATOM 731 O O . GLY A 1 102 ? -6.512 8.661 -0.081 1.00 94.06 102 GLY A O 1
ATOM 732 N N . SER A 1 103 ? -8.439 8.672 -1.262 1.00 94.25 103 SER A N 1
ATOM 733 C CA . SER A 1 103 ? -9.143 7.653 -0.509 1.00 94.25 103 SER A CA 1
ATOM 734 C C . SER A 1 103 ? -9.987 6.786 -1.439 1.00 94.25 103 SER A C 1
ATOM 736 O O . SER A 1 103 ? -10.389 7.197 -2.539 1.00 94.25 103 SER A O 1
ATOM 738 N N . ARG A 1 104 ? -10.219 5.552 -1.006 1.00 94.62 104 ARG A N 1
ATOM 739 C CA . ARG A 1 104 ? -11.043 4.548 -1.680 1.00 94.62 104 ARG A CA 1
ATOM 740 C C . ARG A 1 104 ? -11.747 3.723 -0.623 1.00 94.62 104 ARG A C 1
ATOM 742 O O . ARG A 1 104 ? -11.121 3.338 0.355 1.00 94.62 104 ARG A O 1
ATOM 749 N N . SER A 1 105 ? -13.016 3.433 -0.845 1.00 92.56 105 SER A N 1
ATOM 750 C CA . SER A 1 105 ? -13.785 2.509 -0.025 1.00 92.56 105 SER A CA 1
ATOM 751 C C . SER A 1 105 ? -14.299 1.364 -0.885 1.00 92.56 105 SER A C 1
ATOM 753 O O . SER A 1 105 ? -14.538 1.529 -2.083 1.00 92.56 105 SER A O 1
ATOM 755 N N . LEU A 1 106 ? -14.428 0.195 -0.277 1.00 92.19 106 LEU A N 1
ATOM 756 C CA . LEU A 1 106 ? -15.033 -0.989 -0.869 1.00 92.19 106 LEU A CA 1
ATOM 757 C C . LEU A 1 106 ? -15.656 -1.839 0.234 1.00 92.19 106 LEU A C 1
ATOM 759 O O . LEU A 1 106 ? -15.304 -1.702 1.402 1.00 92.19 106 LEU A O 1
ATOM 763 N N . VAL A 1 107 ? -16.560 -2.731 -0.144 1.00 89.06 107 VAL A N 1
ATOM 764 C CA . VAL A 1 107 ? -17.077 -3.775 0.744 1.00 89.06 107 VAL A CA 1
ATOM 765 C C . VAL A 1 107 ? -16.580 -5.103 0.197 1.00 89.06 107 VAL A C 1
ATOM 767 O O . VAL A 1 107 ? -16.630 -5.333 -1.014 1.00 89.06 107 VAL A O 1
ATOM 770 N N . THR A 1 108 ? -16.027 -5.951 1.058 1.00 83.75 108 THR A N 1
ATOM 771 C CA . THR A 1 108 ? -15.547 -7.272 0.637 1.00 83.75 108 THR A CA 1
ATOM 772 C C . THR A 1 108 ? -16.699 -8.256 0.473 1.00 83.75 108 THR A C 1
ATOM 774 O O . THR A 1 108 ? -17.812 -8.014 0.931 1.00 83.75 108 THR A O 1
ATOM 777 N N . GLY A 1 109 ? -16.430 -9.408 -0.150 1.00 76.44 109 GLY A N 1
ATOM 778 C CA . GLY A 1 109 ? -17.422 -10.487 -0.243 1.00 76.44 109 GLY A CA 1
ATOM 779 C C . GLY A 1 109 ? -17.910 -10.992 1.122 1.00 76.44 109 GLY A C 1
ATOM 780 O O . GLY A 1 109 ? -19.027 -11.481 1.216 1.00 76.44 109 GLY A O 1
ATOM 781 N N . ALA A 1 110 ? -17.111 -10.806 2.180 1.00 77.31 110 ALA A N 1
ATOM 782 C CA . ALA A 1 110 ? -17.463 -11.134 3.562 1.00 77.31 110 ALA A CA 1
ATOM 783 C C . ALA A 1 110 ? -18.273 -10.027 4.276 1.00 77.31 110 ALA A C 1
ATOM 785 O O . ALA A 1 110 ? -18.505 -10.105 5.481 1.00 77.31 110 ALA A O 1
ATOM 786 N N . GLY A 1 111 ? -18.664 -8.963 3.566 1.00 83.88 111 GLY A N 1
ATOM 787 C CA . GLY A 1 111 ? -19.442 -7.851 4.119 1.00 83.88 111 GLY A CA 1
ATOM 788 C C . GLY A 1 111 ? -18.636 -6.835 4.933 1.00 83.88 111 GLY A C 1
ATOM 789 O O . GLY A 1 111 ? -19.220 -5.883 5.440 1.00 83.88 111 GLY A O 1
ATOM 790 N N . THR A 1 112 ? -17.314 -6.988 5.038 1.00 86.88 112 THR A N 1
ATOM 791 C CA . THR A 1 112 ? -16.462 -6.033 5.760 1.00 86.88 112 THR A CA 1
ATOM 792 C C . THR A 1 112 ? -16.275 -4.761 4.940 1.00 86.88 112 THR A C 1
ATOM 794 O O . THR A 1 112 ? -15.849 -4.804 3.779 1.00 86.88 112 THR A O 1
ATOM 797 N N . ALA A 1 113 ? -16.578 -3.617 5.551 1.00 91.38 113 ALA A N 1
ATOM 798 C CA . ALA A 1 113 ? -16.392 -2.303 4.955 1.00 91.38 113 ALA A CA 1
ATOM 799 C C . ALA A 1 113 ? -14.929 -1.874 5.101 1.00 91.38 113 ALA A C 1
ATOM 801 O O . ALA A 1 113 ? -14.434 -1.689 6.209 1.00 91.38 113 ALA A O 1
ATOM 802 N N . VAL A 1 114 ? -14.231 -1.689 3.981 1.00 92.56 114 VAL A N 1
ATOM 803 C CA . VAL A 1 114 ? -12.808 -1.335 3.948 1.00 92.56 114 VAL A CA 1
ATOM 804 C C . VAL A 1 114 ? -12.623 0.063 3.376 1.00 92.56 114 VAL A C 1
ATOM 806 O O . VAL A 1 114 ? -13.067 0.357 2.267 1.00 92.56 114 VAL A O 1
ATOM 809 N N . GLY A 1 115 ? -11.916 0.914 4.112 1.00 93.38 115 GLY A N 1
ATOM 810 C CA . GLY A 1 115 ? -11.433 2.220 3.681 1.00 93.38 115 GLY A CA 1
ATOM 811 C C . GLY A 1 115 ? -9.913 2.225 3.541 1.00 93.38 115 GLY A C 1
ATOM 812 O O . GLY A 1 115 ? -9.193 1.776 4.425 1.00 93.38 115 GLY A O 1
ATOM 813 N N . VAL A 1 116 ? -9.410 2.760 2.435 1.00 95.19 116 VAL A N 1
ATOM 814 C CA . VAL A 1 116 ? -7.983 2.953 2.167 1.00 95.19 116 VAL A CA 1
ATOM 815 C C . VAL A 1 116 ? -7.735 4.433 1.974 1.00 95.19 116 VAL A C 1
ATOM 817 O O . VAL A 1 116 ? -8.374 5.063 1.131 1.00 95.19 116 VAL A O 1
ATOM 820 N N . HIS A 1 117 ? -6.782 4.978 2.716 1.00 94.62 117 HIS A N 1
ATOM 821 C CA . HIS A 1 117 ? -6.361 6.369 2.618 1.00 94.62 117 HIS A CA 1
ATOM 822 C C . HIS A 1 117 ? -4.860 6.413 2.392 1.00 94.62 117 HIS A C 1
ATOM 824 O O . HIS A 1 117 ? -4.120 5.679 3.040 1.00 94.62 117 HIS A O 1
ATOM 830 N N . TRP A 1 118 ? -4.396 7.264 1.486 1.00 95.31 118 TRP A N 1
ATOM 831 C CA . TRP A 1 118 ? -2.970 7.366 1.211 1.00 95.31 118 TRP A CA 1
ATOM 832 C C . TRP A 1 118 ? -2.560 8.778 0.818 1.00 95.31 118 TRP A C 1
ATOM 834 O O . TRP A 1 118 ? -3.327 9.543 0.220 1.00 95.31 118 TRP A O 1
ATOM 844 N N . ASP A 1 119 ? -1.311 9.088 1.134 1.00 94.38 119 ASP A N 1
ATOM 845 C CA . ASP A 1 119 ? -0.627 10.294 0.710 1.00 94.38 119 ASP A CA 1
ATOM 846 C C . ASP A 1 119 ? 0.851 9.986 0.460 1.00 94.38 119 ASP A C 1
ATOM 848 O O . ASP A 1 119 ? 1.606 9.634 1.362 1.00 94.38 119 ASP A O 1
ATOM 852 N N . THR A 1 120 ? 1.252 10.099 -0.797 1.00 94.12 120 THR A N 1
ATOM 853 C CA . THR A 1 120 ? 2.611 9.927 -1.309 1.00 94.12 120 THR A CA 1
ATOM 854 C C . THR A 1 120 ? 3.052 11.166 -2.099 1.00 94.12 120 THR A C 1
ATOM 856 O O . THR A 1 120 ? 3.999 11.117 -2.894 1.00 94.12 120 THR A O 1
ATOM 859 N N . ALA A 1 121 ? 2.359 12.297 -1.906 1.00 92.88 121 ALA A N 1
ATOM 860 C CA . ALA A 1 121 ? 2.630 13.550 -2.609 1.00 92.88 121 ALA A CA 1
ATOM 861 C C . ALA A 1 121 ? 4.006 14.141 -2.262 1.00 92.88 121 ALA A C 1
ATOM 863 O O . ALA A 1 121 ? 4.664 14.700 -3.133 1.00 92.88 121 ALA A O 1
ATOM 864 N N . GLU A 1 122 ? 4.487 13.917 -1.041 1.00 92.62 122 GLU A N 1
ATOM 865 C CA . GLU A 1 122 ? 5.803 14.382 -0.574 1.00 92.62 122 GLU A CA 1
ATOM 866 C C . GLU A 1 122 ? 6.775 13.225 -0.298 1.00 92.62 122 GLU A C 1
ATOM 868 O O . GLU A 1 122 ? 7.835 13.417 0.295 1.00 92.62 122 GLU A O 1
ATOM 873 N N . ALA A 1 123 ? 6.420 12.014 -0.742 1.00 93.62 123 ALA A N 1
ATOM 874 C CA . ALA A 1 123 ? 7.171 10.803 -0.453 1.00 93.62 123 ALA A CA 1
ATOM 875 C C . ALA A 1 123 ? 8.615 10.886 -0.968 1.00 93.62 123 ALA A C 1
ATOM 877 O O . ALA A 1 123 ? 8.854 11.170 -2.146 1.00 93.62 123 ALA A O 1
ATOM 878 N N . LYS A 1 124 ? 9.572 10.576 -0.090 1.00 92.56 124 LYS A N 1
ATOM 879 C CA . LYS A 1 124 ? 11.004 10.553 -0.410 1.00 92.56 124 LYS A CA 1
ATOM 880 C C . LYS A 1 124 ? 11.501 9.125 -0.506 1.00 92.56 124 LYS A C 1
ATOM 882 O O . LYS A 1 124 ? 11.221 8.303 0.364 1.00 92.56 124 LYS A O 1
ATOM 887 N N . TYR A 1 125 ? 12.268 8.865 -1.554 1.00 91.81 125 TYR A N 1
ATOM 888 C CA . TYR A 1 125 ? 12.819 7.553 -1.858 1.00 91.81 125 TYR A CA 1
ATOM 889 C C . TYR A 1 125 ? 14.324 7.553 -1.580 1.00 91.81 125 TYR A C 1
ATOM 891 O O . TYR A 1 125 ? 14.982 8.558 -1.859 1.00 91.81 125 TYR A O 1
ATOM 899 N N . PRO A 1 126 ? 14.881 6.447 -1.056 1.00 90.06 126 PRO A N 1
ATOM 900 C CA . PRO A 1 126 ? 16.310 6.353 -0.761 1.00 90.06 126 PRO A CA 1
ATOM 901 C C . PRO A 1 126 ? 17.166 6.371 -2.037 1.00 90.06 126 PRO A C 1
ATOM 903 O O . PRO A 1 126 ? 18.309 6.818 -2.016 1.00 90.06 126 PRO A O 1
ATOM 906 N N . SER A 1 127 ? 16.608 5.922 -3.164 1.00 86.44 127 SER A N 1
ATOM 907 C CA . SER A 1 127 ? 17.221 6.011 -4.488 1.00 86.44 127 SER A CA 1
ATOM 908 C C . SER A 1 127 ? 16.152 6.229 -5.568 1.00 86.44 127 SER A C 1
ATOM 910 O O . SER A 1 127 ? 14.977 5.926 -5.334 1.00 86.44 127 SER A O 1
ATOM 912 N N . PRO A 1 128 ? 16.526 6.701 -6.773 1.00 82.75 128 PRO A N 1
ATOM 913 C CA . PRO A 1 128 ? 15.583 6.894 -7.876 1.00 82.75 128 PRO A CA 1
ATOM 914 C C . PRO A 1 128 ? 14.869 5.617 -8.332 1.00 82.75 128 PRO A C 1
ATOM 916 O O . PRO A 1 128 ? 13.754 5.716 -8.838 1.00 82.75 128 PRO A O 1
ATOM 919 N N . SER A 1 129 ? 15.496 4.447 -8.154 1.00 82.25 129 SER A N 1
ATOM 920 C CA . SER A 1 129 ? 14.975 3.123 -8.524 1.00 82.25 129 SER A CA 1
ATOM 921 C C . SER A 1 129 ? 14.255 2.402 -7.378 1.00 82.25 129 SER A C 1
ATOM 923 O O . SER A 1 129 ? 13.633 1.364 -7.609 1.00 82.25 129 SER A O 1
ATOM 925 N N . SER A 1 130 ? 14.296 2.942 -6.154 1.00 89.19 130 SER A N 1
ATOM 926 C CA . SER A 1 130 ? 13.620 2.337 -5.006 1.00 89.19 130 SER A CA 1
ATOM 927 C C . SER A 1 130 ? 12.100 2.360 -5.197 1.00 89.19 130 SER A C 1
ATOM 929 O O . SER A 1 130 ? 11.540 3.428 -5.454 1.00 89.19 130 SER A O 1
ATOM 931 N N . PRO A 1 131 ? 11.404 1.218 -5.049 1.00 92.94 131 PRO A N 1
ATOM 932 C CA . PRO A 1 131 ? 9.950 1.172 -5.150 1.00 92.94 131 PRO A CA 1
ATOM 933 C C . PRO A 1 131 ? 9.258 1.736 -3.915 1.00 92.94 131 PRO A C 1
ATOM 935 O O . PRO A 1 131 ? 8.184 2.316 -4.038 1.00 92.94 131 PRO A O 1
ATOM 938 N N . GLU A 1 132 ? 9.851 1.561 -2.736 1.00 93.56 132 GLU A N 1
ATOM 939 C CA . GLU A 1 132 ? 9.239 1.928 -1.465 1.00 93.56 132 GLU A CA 1
ATOM 940 C C . GLU A 1 132 ? 9.774 3.281 -0.975 1.00 93.56 132 GLU A C 1
ATOM 942 O O . GLU A 1 132 ? 10.994 3.503 -1.002 1.00 93.56 132 GLU A O 1
ATOM 947 N N . PRO A 1 133 ? 8.885 4.195 -0.546 1.00 93.62 133 PRO A N 1
ATOM 948 C CA . PRO A 1 133 ? 9.299 5.441 0.073 1.00 93.62 133 PRO A CA 1
ATOM 949 C C . PRO A 1 133 ? 9.822 5.206 1.493 1.00 93.62 133 PRO A C 1
ATOM 951 O O . PRO A 1 133 ? 9.322 4.370 2.241 1.00 93.62 133 PRO A O 1
ATOM 954 N N . GLU A 1 134 ? 10.817 5.993 1.884 1.00 90.62 134 GLU A N 1
ATOM 955 C CA . GLU A 1 134 ? 11.423 5.949 3.216 1.00 90.62 134 GLU A CA 1
ATOM 956 C C . GLU A 1 134 ? 10.686 6.869 4.200 1.00 90.62 134 GLU A C 1
ATOM 958 O O . GLU A 1 134 ? 10.476 6.515 5.359 1.00 90.62 134 GLU A O 1
ATOM 963 N N . ARG A 1 135 ? 10.272 8.061 3.751 1.00 90.44 135 ARG A N 1
ATOM 964 C CA . ARG A 1 135 ? 9.677 9.094 4.615 1.00 90.44 135 ARG A CA 1
ATOM 965 C C . ARG A 1 135 ? 8.701 9.998 3.870 1.00 90.44 135 ARG A C 1
ATOM 967 O O . ARG A 1 135 ? 8.625 9.956 2.643 1.00 90.44 135 ARG A O 1
ATOM 974 N N . ASP A 1 136 ? 7.978 10.818 4.635 1.00 91.00 136 ASP A N 1
ATOM 975 C CA . ASP A 1 136 ? 7.018 11.817 4.143 1.00 91.00 136 ASP A CA 1
ATOM 976 C C . ASP A 1 136 ? 5.876 11.209 3.305 1.00 91.00 136 ASP A C 1
ATOM 978 O O . ASP A 1 136 ? 5.394 11.788 2.334 1.00 91.00 136 ASP A O 1
ATOM 982 N N . TYR A 1 137 ? 5.424 10.022 3.713 1.00 93.81 137 TYR A N 1
ATOM 983 C CA . TYR A 1 137 ? 4.280 9.326 3.132 1.00 93.81 137 TYR A CA 1
ATOM 984 C C . TYR A 1 137 ? 3.375 8.763 4.229 1.00 93.81 137 TYR A C 1
ATOM 986 O O . TYR A 1 137 ? 3.796 8.611 5.380 1.00 93.81 137 TYR A O 1
ATOM 994 N N . CYS A 1 138 ? 2.141 8.423 3.871 1.00 93.38 138 CYS A N 1
ATOM 995 C CA . CYS A 1 138 ? 1.271 7.611 4.707 1.00 93.38 138 CYS A CA 1
ATOM 996 C C . CYS A 1 138 ? 0.342 6.714 3.888 1.00 93.38 138 CYS A C 1
ATOM 998 O O . CYS A 1 138 ? -0.061 7.043 2.770 1.00 93.38 138 CYS A O 1
ATOM 1000 N N . LEU A 1 139 ? -0.003 5.569 4.469 1.00 94.88 139 LEU A N 1
ATOM 1001 C CA . LEU A 1 139 ? -1.035 4.667 3.972 1.00 94.88 139 LEU A CA 1
ATOM 1002 C C . LEU A 1 139 ? -1.778 4.098 5.175 1.0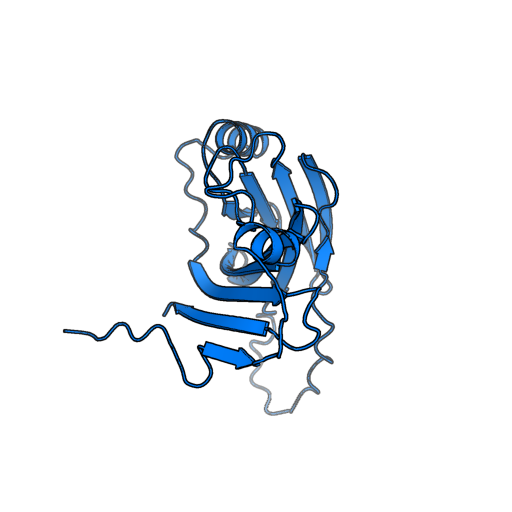0 94.88 139 LEU A C 1
ATOM 1004 O O . LEU A 1 139 ? -1.154 3.516 6.056 1.00 94.88 139 LEU A O 1
ATOM 1008 N N . ALA A 1 140 ? -3.095 4.260 5.215 1.00 93.38 140 ALA A N 1
ATOM 1009 C CA . ALA A 1 140 ? -3.949 3.690 6.243 1.00 93.38 140 ALA A CA 1
ATOM 1010 C C . ALA A 1 140 ? -5.007 2.782 5.627 1.00 93.38 140 ALA A C 1
ATOM 1012 O O . ALA A 1 140 ? -5.569 3.090 4.572 1.00 93.38 140 ALA A O 1
ATOM 1013 N N . VAL A 1 141 ? -5.296 1.690 6.325 1.00 93.19 141 VAL A N 1
ATOM 1014 C CA . VAL A 1 141 ? -6.416 0.800 6.042 1.00 93.19 141 VAL A CA 1
ATOM 1015 C C . VAL A 1 141 ? -7.302 0.756 7.272 1.00 93.19 141 VAL A C 1
ATOM 1017 O O . VAL A 1 141 ? -6.831 0.470 8.371 1.00 93.19 141 VAL A O 1
ATOM 1020 N N . VAL A 1 142 ? -8.581 1.033 7.063 1.00 91.38 142 VAL A N 1
ATOM 1021 C CA . VAL A 1 142 ? -9.646 0.947 8.055 1.00 91.38 142 VAL A CA 1
ATOM 1022 C C . VAL A 1 142 ? -10.580 -0.181 7.627 1.00 91.38 142 VAL A C 1
ATOM 1024 O O . VAL A 1 142 ? -10.955 -0.231 6.459 1.00 91.38 142 VAL A O 1
ATOM 1027 N N . ALA A 1 143 ? -10.941 -1.082 8.532 1.00 90.50 143 ALA A N 1
ATOM 1028 C CA . ALA A 1 143 ? -11.880 -2.173 8.291 1.00 90.50 143 ALA A CA 1
ATOM 1029 C C . ALA A 1 143 ? -12.951 -2.157 9.386 1.00 90.50 143 ALA A C 1
ATOM 1031 O O . ALA A 1 143 ? -12.604 -2.095 10.558 1.00 90.50 143 ALA A O 1
ATOM 1032 N N . ASP A 1 144 ? -14.231 -2.147 9.010 1.00 89.31 144 ASP A N 1
ATOM 1033 C CA . ASP A 1 144 ? -15.377 -2.069 9.934 1.00 89.31 144 ASP A CA 1
ATOM 1034 C C . ASP A 1 144 ? -15.236 -0.936 10.975 1.00 89.31 144 ASP A C 1
ATOM 1036 O O . ASP A 1 144 ? -15.514 -1.094 12.157 1.00 89.31 144 ASP A O 1
ATOM 1040 N N . ALA A 1 145 ? -14.791 0.236 10.501 1.00 88.56 145 ALA A N 1
ATOM 1041 C CA . ALA A 1 145 ? -14.488 1.435 11.294 1.00 88.56 145 ALA A CA 1
ATOM 1042 C C . ALA A 1 145 ? -13.304 1.315 12.281 1.00 88.56 145 ALA A C 1
ATOM 1044 O O . ALA A 1 145 ? -13.053 2.240 13.053 1.00 88.56 145 ALA A O 1
ATOM 1045 N N . GLU A 1 146 ? -12.511 0.248 12.198 1.00 88.81 146 GLU A N 1
ATOM 1046 C CA . GLU A 1 146 ? -11.296 0.055 12.989 1.00 88.81 146 GLU A CA 1
ATOM 1047 C C . GLU A 1 146 ? -10.032 0.245 12.150 1.00 88.81 146 GLU A C 1
ATOM 1049 O O . GLU A 1 146 ? -9.960 -0.178 10.996 1.00 88.81 146 GLU A O 1
ATOM 1054 N N . LEU A 1 147 ? -8.990 0.860 12.717 1.00 89.50 147 LEU A N 1
ATOM 1055 C CA . LEU A 1 147 ? -7.710 0.998 12.023 1.00 89.50 147 LEU A CA 1
ATOM 1056 C C . LEU A 1 147 ? -6.970 -0.347 11.991 1.00 89.50 147 LEU A C 1
ATOM 1058 O O . LEU A 1 147 ? -6.360 -0.746 12.978 1.00 89.50 147 LEU A O 1
ATOM 1062 N N . ALA A 1 148 ? -6.966 -0.996 10.829 1.00 90.81 148 ALA A N 1
ATOM 1063 C CA . ALA A 1 148 ? -6.282 -2.266 10.605 1.00 90.81 148 ALA A CA 1
ATOM 1064 C C . ALA A 1 148 ? -4.790 -2.089 10.285 1.00 90.81 148 ALA A C 1
ATOM 1066 O O . ALA A 1 148 ? -3.974 -2.934 10.629 1.00 90.81 148 ALA A O 1
ATOM 1067 N N . LEU A 1 149 ? -4.408 -1.011 9.595 1.00 92.88 149 LEU A N 1
ATOM 1068 C CA . LEU A 1 149 ? -3.015 -0.758 9.223 1.00 92.88 149 LEU A CA 1
ATOM 1069 C C . LEU A 1 149 ? -2.747 0.740 9.139 1.00 92.88 149 LEU A C 1
ATOM 1071 O O . LEU A 1 149 ? -3.536 1.478 8.555 1.00 92.88 149 LEU A O 1
ATOM 1075 N N . LEU A 1 150 ? -1.590 1.170 9.639 1.00 91.81 150 LEU A N 1
ATOM 1076 C CA . LEU A 1 150 ? -1.033 2.494 9.386 1.00 91.81 150 LEU A CA 1
ATOM 1077 C C . LEU A 1 150 ? 0.455 2.358 9.057 1.00 91.81 150 LEU A C 1
ATOM 1079 O O . LEU A 1 150 ? 1.235 1.867 9.868 1.00 91.81 150 LEU A O 1
ATOM 1083 N N . LEU A 1 151 ? 0.834 2.797 7.861 1.00 92.56 151 LEU A N 1
ATOM 1084 C CA . LEU A 1 151 ? 2.206 2.845 7.369 1.00 92.56 151 LEU A CA 1
ATOM 1085 C C . LEU A 1 151 ? 2.636 4.284 7.108 1.00 92.56 151 LEU A C 1
ATOM 1087 O O . LEU A 1 151 ? 1.817 5.152 6.793 1.00 92.56 151 LEU A O 1
ATOM 1091 N N . GLY A 1 152 ? 3.949 4.488 7.148 1.00 89.94 152 GLY A N 1
ATOM 1092 C CA . GLY A 1 152 ? 4.590 5.766 6.879 1.00 89.94 152 GLY A CA 1
ATOM 1093 C C . GLY A 1 152 ? 4.817 6.614 8.125 1.00 89.94 152 GLY A C 1
ATOM 1094 O O . GLY A 1 152 ? 4.447 6.261 9.244 1.00 89.94 152 GLY A O 1
ATOM 1095 N N . ALA A 1 153 ? 5.495 7.736 7.918 1.00 80.69 153 ALA A N 1
ATOM 1096 C CA . ALA A 1 153 ? 5.941 8.634 8.972 1.00 80.69 153 ALA A CA 1
ATOM 1097 C C . ALA A 1 153 ? 5.983 10.081 8.466 1.00 80.69 153 ALA A C 1
ATOM 1099 O O . ALA A 1 153 ? 5.922 10.353 7.266 1.00 80.69 153 ALA A O 1
ATOM 1100 N N . GLY A 1 154 ? 6.118 11.025 9.397 1.00 81.69 154 GLY A N 1
ATOM 1101 C CA . GLY A 1 154 ? 6.232 12.449 9.082 1.00 81.69 154 GLY A CA 1
ATOM 1102 C C . GLY A 1 154 ? 4.887 13.174 9.027 1.00 81.69 154 GLY A C 1
ATOM 1103 O O . GLY A 1 154 ? 3.912 12.770 9.663 1.00 81.69 154 GLY A O 1
ATOM 1104 N N . GLY A 1 155 ? 4.849 14.303 8.313 1.00 80.00 155 GLY A N 1
ATOM 1105 C CA . GLY A 1 155 ? 3.690 15.206 8.295 1.00 80.00 155 GLY A CA 1
ATOM 1106 C C . GLY A 1 155 ? 2.417 14.555 7.752 1.00 80.00 155 GLY A C 1
ATOM 1107 O O . GLY A 1 155 ? 1.355 14.706 8.355 1.00 80.00 155 GLY A O 1
ATOM 1108 N N . ALA A 1 156 ? 2.547 13.778 6.674 1.00 80.38 156 ALA A N 1
ATOM 1109 C CA . ALA A 1 156 ? 1.441 13.067 6.035 1.00 80.38 156 ALA A CA 1
ATOM 1110 C C . ALA A 1 156 ? 0.771 12.056 6.981 1.00 80.38 156 ALA A C 1
ATOM 1112 O O . ALA A 1 156 ? -0.455 12.029 7.095 1.00 80.38 156 ALA A O 1
ATOM 1113 N N . ALA A 1 157 ? 1.569 11.272 7.715 1.00 78.62 157 ALA A N 1
ATOM 1114 C CA . ALA A 1 157 ? 1.057 10.319 8.697 1.00 78.62 157 ALA A CA 1
ATOM 1115 C C . ALA A 1 157 ? 0.322 11.034 9.839 1.00 78.62 157 ALA A C 1
ATOM 1117 O O . ALA A 1 157 ? -0.806 10.673 10.155 1.00 78.62 157 ALA A O 1
ATOM 1118 N N . ARG A 1 158 ? 0.902 12.113 10.391 1.00 81.00 158 ARG A N 1
ATOM 1119 C CA . ARG A 1 158 ? 0.258 12.902 11.460 1.00 81.00 158 ARG A CA 1
ATOM 1120 C C . ARG A 1 158 ? -1.071 13.515 11.019 1.00 81.00 158 ARG A C 1
ATOM 1122 O O . ARG A 1 158 ? -2.020 13.529 11.795 1.00 81.00 158 ARG A O 1
ATOM 1129 N N . GLU A 1 159 ? -1.135 14.042 9.798 1.00 82.50 159 GLU A N 1
ATOM 1130 C CA . GLU A 1 159 ? -2.366 14.601 9.233 1.00 82.50 159 GLU A CA 1
ATOM 1131 C C . GLU A 1 159 ? -3.438 13.528 9.047 1.00 82.50 159 GLU A C 1
ATOM 1133 O O . GLU A 1 159 ? -4.588 13.738 9.430 1.00 82.50 159 GLU A O 1
ATOM 1138 N N . LEU A 1 160 ? -3.068 12.360 8.518 1.00 81.62 160 LEU A N 1
ATOM 1139 C CA . LEU A 1 160 ? -4.013 11.267 8.333 1.00 81.62 160 LEU A CA 1
ATOM 1140 C C . LEU A 1 160 ? -4.527 10.727 9.672 1.00 81.62 160 LEU A C 1
ATOM 1142 O O . LEU A 1 160 ? -5.729 10.517 9.815 1.00 81.62 160 LEU A O 1
ATOM 1146 N N . SER A 1 161 ? -3.655 10.584 10.673 1.00 79.81 161 SER A N 1
ATOM 1147 C CA . SER A 1 161 ? -4.058 10.177 12.022 1.00 79.81 161 SER A CA 1
ATOM 1148 C C . SER A 1 161 ? -5.070 11.142 12.640 1.00 79.81 161 SER A C 1
ATOM 1150 O O . SER A 1 161 ? -6.082 10.691 13.168 1.00 79.81 161 SER A O 1
ATOM 1152 N N . ARG A 1 162 ? -4.864 12.462 12.496 1.00 83.50 162 ARG A N 1
ATOM 1153 C CA . ARG A 1 162 ? -5.840 13.471 12.948 1.00 83.50 162 ARG A CA 1
ATOM 1154 C C . ARG A 1 162 ? -7.187 13.331 12.245 1.00 83.50 162 ARG A C 1
ATOM 1156 O O . ARG A 1 162 ? -8.219 13.384 12.904 1.00 83.50 162 ARG A O 1
ATOM 1163 N N . ARG A 1 163 ? -7.186 13.138 10.921 1.00 83.19 163 ARG A N 1
ATOM 1164 C CA . ARG A 1 163 ? -8.419 12.978 10.127 1.00 83.19 163 ARG A CA 1
ATOM 1165 C C . ARG A 1 163 ? -9.218 11.744 10.515 1.00 83.19 163 ARG A C 1
ATOM 1167 O O . ARG A 1 163 ? -10.440 11.791 10.495 1.00 83.19 163 ARG A O 1
ATOM 1174 N N . LEU A 1 164 ? -8.528 10.659 10.850 1.00 80.94 164 LEU A N 1
ATOM 1175 C CA . LEU A 1 164 ? -9.149 9.411 11.287 1.00 80.94 164 LEU A CA 1
ATOM 1176 C C . LEU A 1 164 ? -9.545 9.433 12.773 1.00 80.94 164 LEU A C 1
ATOM 1178 O O . LEU A 1 164 ? -9.995 8.416 13.286 1.00 80.94 164 LEU A O 1
ATOM 1182 N N . GLY A 1 165 ? -9.365 10.558 13.478 1.00 79.25 165 GLY A N 1
ATOM 1183 C CA . GLY A 1 165 ? -9.675 10.662 14.906 1.00 79.25 165 GLY A CA 1
ATOM 1184 C C . GLY A 1 165 ? -8.794 9.775 15.789 1.00 79.25 165 GLY A C 1
ATOM 1185 O O . GLY A 1 165 ? -9.130 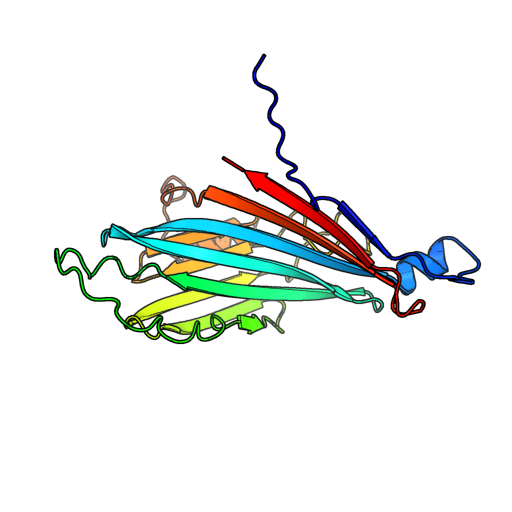9.523 16.944 1.00 79.25 165 GLY A O 1
ATOM 1186 N N . LEU A 1 166 ? -7.664 9.292 15.265 1.00 71.88 166 LEU A N 1
ATOM 1187 C CA . LEU A 1 166 ? -6.728 8.477 16.023 1.00 71.88 166 LEU A CA 1
ATOM 1188 C C . LEU A 1 166 ? -6.027 9.392 17.021 1.00 71.88 166 LEU A C 1
ATOM 1190 O O . LEU A 1 166 ? -5.328 10.332 16.624 1.00 71.88 166 LEU A O 1
ATOM 1194 N N . ALA A 1 167 ? -6.213 9.134 18.318 1.00 63.28 167 ALA A N 1
ATOM 1195 C CA . ALA A 1 167 ? -5.450 9.850 19.328 1.00 63.28 167 ALA A CA 1
ATOM 1196 C C . ALA A 1 167 ? -3.946 9.684 19.023 1.00 63.28 167 ALA A C 1
ATOM 1198 O O . ALA A 1 167 ? -3.535 8.606 18.589 1.00 63.28 167 ALA A O 1
ATOM 1199 N N . PRO A 1 168 ? -3.095 10.695 19.277 1.00 55.75 168 PRO A N 1
ATOM 1200 C CA . PRO A 1 168 ? -1.651 10.582 19.048 1.00 55.75 168 PRO A CA 1
ATOM 1201 C C . PRO A 1 168 ? -1.021 9.367 19.751 1.00 55.75 168 PRO A C 1
ATOM 1203 O O . PRO A 1 168 ? 0.011 8.862 19.318 1.00 55.75 168 PRO A O 1
ATOM 1206 N N . SER A 1 169 ? -1.656 8.914 20.836 1.00 49.25 169 SER A N 1
ATOM 1207 C CA . SER A 1 169 ? -1.296 7.758 21.656 1.00 49.25 169 SER A CA 1
ATOM 1208 C C . SER A 1 169 ? -2.131 6.502 21.388 1.00 49.25 169 SER A C 1
ATOM 1210 O O . SER A 1 169 ? -1.795 5.448 21.931 1.00 49.25 169 SER A O 1
ATOM 1212 N N . ALA A 1 170 ? -3.203 6.580 20.587 1.00 49.28 170 ALA A N 1
ATOM 1213 C CA . ALA A 1 170 ? -4.015 5.422 20.237 1.00 49.28 170 ALA A CA 1
ATOM 1214 C C . ALA A 1 170 ? -3.187 4.515 19.326 1.00 49.28 170 ALA A C 1
ATOM 1216 O O . ALA A 1 170 ? -3.167 4.651 18.103 1.00 49.28 170 ALA A O 1
ATOM 1217 N N . ARG A 1 171 ? -2.464 3.583 19.947 1.00 49.19 171 ARG A N 1
ATOM 1218 C CA . ARG A 1 171 ? -1.922 2.423 19.258 1.00 49.19 171 ARG A CA 1
ATOM 1219 C C . ARG A 1 171 ? -3.120 1.612 18.783 1.00 49.19 171 ARG A C 1
ATOM 1221 O O . ARG A 1 171 ? -3.712 0.876 19.565 1.00 49.19 171 ARG A O 1
ATOM 1228 N N . ALA A 1 172 ? -3.468 1.751 17.507 1.00 53.72 172 ALA A N 1
ATOM 1229 C CA . ALA A 1 172 ? -4.148 0.666 16.817 1.00 53.72 172 ALA A CA 1
ATOM 1230 C C . ALA A 1 172 ? -3.376 -0.628 17.100 1.00 53.72 172 ALA A C 1
ATOM 1232 O O . ALA A 1 172 ? -2.142 -0.582 17.217 1.00 53.72 172 ALA A O 1
ATOM 1233 N N . ALA A 1 173 ? -4.083 -1.751 17.251 1.00 61.22 173 ALA A N 1
ATOM 1234 C CA . ALA A 1 173 ? -3.432 -3.048 17.380 1.00 61.22 173 ALA A CA 1
ATOM 1235 C C . ALA A 1 173 ? -2.377 -3.148 16.262 1.00 61.22 173 ALA A C 1
ATOM 1237 O O . ALA A 1 173 ? -2.718 -2.958 15.090 1.00 61.22 173 ALA A O 1
ATOM 1238 N N . PRO A 1 174 ? -1.081 -3.288 16.600 1.00 67.75 174 PRO A N 1
ATOM 1239 C CA . PRO A 1 174 ? -0.031 -3.142 15.611 1.00 67.75 174 PRO A CA 1
ATOM 1240 C C . PRO A 1 174 ? -0.187 -4.252 14.581 1.00 67.75 174 PRO A C 1
ATOM 1242 O O . PRO A 1 174 ? -0.108 -5.432 14.915 1.00 67.75 174 PRO A O 1
ATOM 1245 N N . ALA A 1 175 ? -0.405 -3.867 13.326 1.00 84.06 175 ALA A N 1
ATOM 1246 C CA . ALA A 1 175 ? -0.416 -4.823 12.238 1.00 84.06 175 ALA A CA 1
ATOM 1247 C C . ALA A 1 175 ? 0.960 -5.500 12.160 1.00 84.06 175 ALA A C 1
ATOM 1249 O O . ALA A 1 175 ? 1.991 -4.837 12.011 1.00 84.06 175 ALA A O 1
ATOM 1250 N N . LEU A 1 176 ? 0.984 -6.823 12.267 1.00 90.81 176 LEU A N 1
ATOM 1251 C CA . LEU A 1 176 ? 2.206 -7.608 12.239 1.00 90.81 176 LEU A CA 1
ATOM 1252 C C . LEU A 1 176 ? 2.656 -7.790 10.790 1.00 90.81 176 LEU A C 1
ATOM 1254 O O . LEU A 1 176 ? 1.929 -8.367 9.983 1.00 90.81 176 LEU A O 1
ATOM 1258 N N . LEU A 1 177 ? 3.865 -7.347 10.444 1.00 92.75 177 LEU A N 1
ATOM 1259 C CA . LEU A 1 177 ? 4.475 -7.701 9.162 1.00 92.75 177 LEU A CA 1
ATOM 1260 C C . LEU A 1 177 ? 4.775 -9.205 9.162 1.00 92.75 177 LEU A C 1
ATOM 1262 O O . LEU A 1 177 ? 5.667 -9.645 9.875 1.00 92.75 177 LEU A O 1
ATOM 1266 N N . VAL A 1 178 ? 4.057 -9.990 8.356 1.00 92.56 178 VAL A N 1
ATOM 1267 C CA . VAL A 1 178 ? 4.203 -11.459 8.310 1.00 92.56 178 VAL A CA 1
ATOM 1268 C C . VAL A 1 178 ? 5.105 -11.931 7.175 1.00 92.56 178 VAL A C 1
ATOM 1270 O O . VAL A 1 178 ? 5.744 -12.981 7.252 1.00 92.56 178 VAL A O 1
ATOM 1273 N N . SER A 1 179 ? 5.183 -11.176 6.080 1.00 91.69 179 SER A N 1
ATOM 1274 C CA . SER A 1 179 ? 6.116 -11.490 4.998 1.00 91.69 179 SER A CA 1
ATOM 1275 C C . SER A 1 179 ? 6.447 -10.268 4.168 1.00 91.69 179 SER A C 1
ATOM 1277 O O . SER A 1 179 ? 5.622 -9.366 4.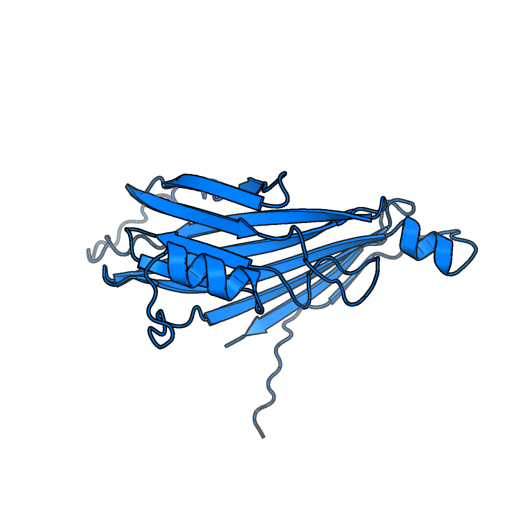028 1.00 91.69 179 SER A O 1
ATOM 1279 N N . ARG A 1 180 ? 7.636 -10.278 3.570 1.00 92.75 180 ARG A N 1
ATOM 1280 C CA . ARG A 1 180 ? 8.053 -9.293 2.578 1.00 92.75 180 ARG A CA 1
ATOM 1281 C C . ARG A 1 180 ? 8.678 -10.004 1.386 1.00 92.75 180 ARG A C 1
ATOM 1283 O O . ARG A 1 180 ? 9.329 -11.040 1.523 1.00 92.75 180 ARG A O 1
ATOM 1290 N N . ARG A 1 181 ? 8.433 -9.470 0.198 1.00 89.94 181 ARG A N 1
ATOM 1291 C CA . ARG A 1 181 ? 8.981 -9.950 -1.066 1.00 89.94 181 ARG A CA 1
ATOM 1292 C C . ARG A 1 181 ? 9.478 -8.767 -1.871 1.00 89.94 181 ARG A C 1
ATOM 1294 O O . ARG A 1 181 ? 8.706 -7.844 -2.106 1.00 89.94 181 ARG A O 1
ATOM 1301 N N . GLU A 1 182 ? 10.702 -8.838 -2.358 1.00 90.12 182 GLU A N 1
ATOM 1302 C CA . GLU A 1 182 ? 11.244 -7.864 -3.301 1.00 90.12 182 GLU A CA 1
ATOM 1303 C C . GLU A 1 182 ? 11.370 -8.523 -4.668 1.00 90.12 182 GLU A C 1
ATOM 1305 O O . GLU A 1 182 ? 11.612 -9.727 -4.788 1.00 90.12 182 GLU A O 1
ATOM 1310 N N . GLN A 1 183 ? 11.129 -7.746 -5.711 1.00 88.62 183 GLN A N 1
ATOM 1311 C CA . GLN A 1 183 ? 11.203 -8.188 -7.089 1.00 88.62 183 GLN A CA 1
ATOM 1312 C C . GLN A 1 183 ? 11.899 -7.116 -7.904 1.00 88.62 183 GLN A C 1
ATOM 1314 O O . GLN A 1 183 ? 11.504 -5.955 -7.865 1.00 88.62 183 GLN A O 1
ATOM 1319 N N . LEU A 1 184 ? 12.882 -7.525 -8.687 1.00 85.12 184 LEU A N 1
ATOM 1320 C CA . LEU A 1 184 ? 13.525 -6.705 -9.694 1.00 85.12 184 LEU A CA 1
ATOM 1321 C C . LEU A 1 184 ? 13.315 -7.377 -11.043 1.00 85.12 184 LEU A C 1
ATOM 1323 O O . LEU A 1 184 ? 13.450 -8.595 -11.151 1.00 85.12 184 LEU A O 1
ATOM 1327 N N . ARG A 1 185 ? 12.963 -6.601 -12.060 1.00 81.75 185 ARG A N 1
ATOM 1328 C CA . ARG A 1 185 ? 12.812 -7.059 -13.442 1.00 81.75 185 ARG A CA 1
ATOM 1329 C C . ARG A 1 185 ? 13.509 -6.080 -14.365 1.00 81.75 185 ARG A C 1
ATOM 1331 O O . ARG A 1 185 ? 13.250 -4.888 -14.276 1.00 81.75 185 ARG A O 1
ATOM 1338 N N . CYS A 1 186 ? 14.351 -6.557 -15.267 1.00 76.00 186 CYS A N 1
ATOM 1339 C CA . CYS A 1 186 ? 14.903 -5.705 -16.315 1.00 76.00 186 CYS A CA 1
ATOM 1340 C C . CYS A 1 186 ? 13.960 -5.709 -17.521 1.00 76.00 186 CYS A C 1
ATOM 1342 O O . CYS A 1 186 ? 13.733 -6.752 -18.123 1.00 76.00 186 CYS A O 1
ATOM 1344 N N . ALA A 1 187 ? 13.422 -4.555 -17.911 1.00 68.56 187 ALA A N 1
ATOM 1345 C CA . ALA A 1 187 ? 12.583 -4.453 -19.105 1.00 68.56 187 ALA A CA 1
ATOM 1346 C C . ALA A 1 187 ? 13.367 -4.760 -20.396 1.00 68.56 187 ALA A C 1
ATOM 1348 O O . ALA A 1 187 ? 12.804 -5.306 -21.339 1.00 68.56 187 ALA A O 1
ATOM 1349 N N . ALA A 1 188 ? 14.667 -4.441 -20.425 1.00 63.72 188 ALA A N 1
ATOM 1350 C CA . ALA A 1 188 ? 15.540 -4.681 -21.577 1.00 63.72 188 ALA A CA 1
ATOM 1351 C C . ALA A 1 188 ? 15.960 -6.153 -21.730 1.00 63.72 188 ALA A C 1
ATOM 1353 O O . ALA A 1 188 ? 16.415 -6.557 -22.795 1.00 63.72 188 ALA A O 1
ATOM 1354 N N . ALA A 1 189 ? 15.809 -6.957 -20.679 1.00 58.12 189 ALA A N 1
ATOM 1355 C CA . ALA A 1 189 ? 16.181 -8.357 -20.684 1.00 58.12 189 ALA A CA 1
ATOM 1356 C C . ALA A 1 189 ? 14.976 -9.166 -20.218 1.00 58.12 189 ALA A C 1
ATOM 1358 O O . ALA A 1 189 ? 14.747 -9.295 -19.018 1.00 58.12 189 ALA A O 1
ATOM 1359 N N . ALA A 1 190 ? 14.209 -9.697 -21.174 1.00 55.41 190 ALA A N 1
ATOM 1360 C CA . ALA A 1 190 ? 12.913 -10.348 -20.953 1.00 55.41 190 ALA A CA 1
ATOM 1361 C C . ALA A 1 190 ? 12.896 -11.397 -19.818 1.00 55.41 190 ALA A C 1
ATOM 1363 O O . ALA A 1 190 ? 11.830 -11.693 -19.280 1.00 55.41 190 ALA A O 1
ATOM 1364 N N . ALA A 1 191 ? 14.060 -11.931 -19.431 1.00 53.91 191 ALA A N 1
ATOM 1365 C CA . ALA A 1 191 ? 14.208 -12.945 -18.397 1.00 53.91 191 ALA A CA 1
ATOM 1366 C C . ALA A 1 191 ? 14.987 -12.514 -17.138 1.00 53.91 191 ALA A C 1
ATOM 1368 O O . ALA A 1 191 ? 15.017 -13.297 -16.198 1.00 53.91 191 ALA A O 1
ATOM 1369 N N . ALA A 1 192 ? 15.587 -11.318 -17.044 1.00 56.34 192 ALA A N 1
ATOM 1370 C CA . ALA A 1 192 ? 16.334 -10.953 -15.833 1.00 56.34 192 ALA A CA 1
ATOM 1371 C C . ALA A 1 192 ? 15.374 -10.556 -14.706 1.00 56.34 192 ALA A C 1
ATOM 1373 O O . ALA A 1 192 ? 14.948 -9.401 -14.601 1.00 56.34 192 ALA A O 1
ATOM 1374 N N . ALA A 1 193 ? 15.015 -11.537 -13.880 1.00 63.50 193 ALA A N 1
ATOM 1375 C CA . ALA A 1 193 ? 14.171 -11.361 -12.712 1.00 63.50 193 ALA A CA 1
ATOM 1376 C C . ALA A 1 193 ? 14.903 -11.846 -11.460 1.00 63.50 193 ALA A C 1
ATOM 1378 O O . ALA A 1 193 ? 15.264 -13.019 -11.357 1.00 63.50 193 ALA A O 1
ATOM 1379 N N . HIS A 1 194 ? 15.080 -10.945 -10.497 1.00 69.94 194 HIS A N 1
ATOM 1380 C CA . HIS A 1 194 ? 15.516 -11.294 -9.150 1.00 69.94 194 HIS A CA 1
ATOM 1381 C C . HIS A 1 194 ? 14.323 -11.202 -8.213 1.00 69.94 194 HIS A C 1
ATOM 1383 O O . HIS A 1 194 ? 13.570 -10.228 -8.249 1.00 69.94 194 HIS A O 1
ATOM 1389 N N . VAL A 1 195 ? 14.137 -12.212 -7.373 1.00 74.62 195 VAL A N 1
ATOM 1390 C CA . VAL A 1 195 ? 13.105 -12.199 -6.338 1.00 74.62 195 VAL A CA 1
ATOM 1391 C C . VAL A 1 195 ? 13.733 -12.622 -5.031 1.00 74.62 195 VAL A C 1
ATOM 1393 O O . VAL A 1 195 ? 14.348 -13.682 -4.986 1.00 74.62 195 VAL A O 1
ATOM 1396 N N . THR A 1 196 ? 13.536 -11.826 -3.984 1.00 79.44 196 THR A N 1
ATOM 1397 C CA . THR A 1 196 ? 13.830 -12.214 -2.604 1.00 79.44 196 THR A CA 1
ATOM 1398 C C . THR A 1 196 ? 12.521 -12.336 -1.827 1.00 79.44 196 THR A C 1
ATOM 1400 O O . THR A 1 196 ? 11.576 -11.575 -2.051 1.00 79.44 196 THR A O 1
ATOM 1403 N N . ARG A 1 197 ? 12.409 -13.313 -0.926 1.00 75.94 197 ARG A N 1
ATOM 1404 C CA . ARG A 1 197 ? 11.246 -13.469 -0.045 1.00 75.94 197 ARG A CA 1
ATOM 1405 C C . ARG A 1 197 ? 11.686 -13.827 1.362 1.00 75.94 197 ARG A C 1
ATOM 1407 O O . ARG A 1 197 ? 12.336 -14.849 1.558 1.00 75.94 197 ARG A O 1
ATOM 1414 N N . CYS A 1 198 ? 11.223 -13.050 2.334 1.00 77.88 198 CYS A N 1
ATOM 1415 C CA . CYS A 1 198 ? 11.356 -13.359 3.748 1.00 77.88 198 CYS A CA 1
ATOM 1416 C C . CYS A 1 198 ? 9.983 -13.512 4.413 1.00 77.88 198 CYS A C 1
ATOM 1418 O O . CYS A 1 198 ? 8.984 -12.898 4.016 1.00 77.88 198 CYS A O 1
ATOM 1420 N N . ARG A 1 199 ? 9.921 -14.385 5.418 1.00 75.81 199 ARG A N 1
ATOM 1421 C CA . ARG A 1 199 ? 8.761 -14.529 6.302 1.00 75.81 199 ARG A CA 1
ATOM 1422 C C . ARG A 1 199 ? 9.197 -14.219 7.723 1.00 75.81 199 ARG A C 1
ATOM 1424 O O . ARG A 1 199 ? 10.249 -14.681 8.151 1.00 75.81 199 ARG A O 1
ATOM 1431 N N . PHE A 1 200 ? 8.371 -13.462 8.424 1.00 71.75 200 PHE A N 1
ATOM 1432 C CA . PHE A 1 200 ? 8.577 -13.116 9.820 1.00 71.75 200 PHE A CA 1
ATOM 1433 C C . PHE A 1 200 ? 7.658 -14.021 10.643 1.00 71.75 200 PHE A C 1
ATOM 1435 O O . PHE A 1 200 ? 6.478 -14.165 10.311 1.00 71.75 200 PHE A O 1
ATOM 1442 N N . ARG A 1 201 ? 8.239 -14.715 11.623 1.00 62.25 201 ARG A N 1
ATOM 1443 C CA . ARG A 1 201 ? 7.528 -15.583 12.566 1.00 62.25 201 ARG A CA 1
ATOM 1444 C C . ARG A 1 201 ? 7.457 -14.904 13.919 1.00 62.25 201 ARG A C 1
ATOM 1446 O O . ARG A 1 201 ? 8.461 -14.246 14.270 1.00 62.25 201 ARG A O 1
#

Foldseek 3Di:
DDPPCQADPPQKDWWDFPQPQPDPVSQLLQKKKKKKWWWWFADPVRKIKIKIWMFIAHSNLDIWIKIFIDIDPPPPPDPDPDPDPDPPPPPTDIGTDPDQWDKDWDAGPSRKTKIKGWHNPVFDCPDSNGRDGDADIWIWMAINLATRDIDHDDDHSVVVCVVSVNDPPNPRRYTHGFKMKMWMDGNSTNGGIIMGIGGDD

InterPro domains:
  IPR008586 Protein of unknown function DUF868, plant [PF05910] (32-200)
  IPR008586 Protein of unknown function DUF868, plant [PTHR31972] (5-200)

Secondary structure (DSSP, 8-state):
--------TTSEEE--------SHHHHHHHEEEEEEEEEEEE-TTS-EEEEEEEEEE-TT--EEEEEEEEEE-TT--------PPP-------EEEE-SSEEEEEEE-TT--EEEEEEE-TT-B-SSTT-SS--BSEEEEEEETTEEEEEEEESHHHHHHHHHTT--TT--PPPPEEEEEEEEEEETTSTT-EEEEEEE--

Organism: Zea mays (NCBI:txid4577)

Sequence (201 aa):
MRELSCFGDGSVSVATADAAVSGRGALDRALQAATTSVYRAALSSGKEVLVRVTWTRSAAGEAGVAVAFDFDDDGGGGTSDAPKPSPARTRPPVLLLHKRRGSRSLVTGAGTAVGVHWDTAEAKYPSPSSPEPERDYCLAVVADAELALLLGAGGAARELSRRLGLAPSARAAPALLVSRREQLRCAAAAAAAHVTRCRFR

pLDDT: mean 76.7, std 18.48, range [32.31, 96.81]